Protein AF-A0A935VVK9-F1 (afdb_monomer_lite)

Sequence (276 aa):
MQTNVSTIRALKEEDVFFGEIPLMTDNGTFVINGTERVIVSQLHRSPGVFFKGDRDDYLAKIIPYRGSWVEFEYDQKGILHARLGKRKIIATIFLRALGLWVNPQIDMKTVSDQILEEVVKNAEYPDSSILELFYVTDEAVVEKGKLFVKVPEKGETHLVGMRAEEDIKNKKEEVTRVGKKITKSALSELRSMGTAKVAVATADFETAYALEDVINTETGEVIIESNTEIAAAKCGRSSKKVSRASKCFPETRRYRRCYRRDTSQGRDLKTGRCIA

Secondary structure (DSSP, 8-state):
-------------------PPPPPPTTS-EEETTEEE-PPPP--PPSEEEEEE-SS-EEEEEE-SSS--EEEEE-TTS-EEEEETTEEEEHHHHHHHHTTTS-TT--TTT--HHHHHHHHHH----HHHHHHHHS-EEEEEEETTEEEEE--SSS--TTTTPBBSS-EE-SSSEEE-TTPBPPHHHHHHHHHTT--EEEB-GGGGTT-EESS-EE-TTT--EEE-TT-B--HHHHHH--SS---EEEE--SSS----------S------------

Radius of gyration: 29.64 Å; chains: 1; bounding box: 68×77×86 Å

Structure (mmCIF, N/CA/C/O backbone):
data_AF-A0A935VVK9-F1
#
_entry.id   AF-A0A935VVK9-F1
#
loop_
_atom_site.group_PDB
_atom_site.id
_atom_site.type_symbol
_atom_site.label_atom_id
_atom_site.label_alt_id
_atom_site.label_comp_id
_atom_site.label_asym_id
_atom_site.label_entity_id
_atom_site.label_seq_id
_atom_site.pdbx_PDB_ins_code
_atom_site.Cartn_x
_atom_site.Cartn_y
_atom_site.Cartn_z
_atom_site.occupancy
_atom_site.B_iso_or_equiv
_atom_site.auth_seq_id
_atom_site.auth_comp_id
_atom_site.auth_asym_id
_atom_site.auth_atom_id
_atom_site.pdbx_PDB_model_num
ATOM 1 N N . MET A 1 1 ? 0.877 55.840 -17.667 1.00 39.84 1 MET A N 1
ATOM 2 C CA . MET A 1 1 ? 1.456 54.511 -17.377 1.00 39.84 1 MET A CA 1
ATOM 3 C C . MET A 1 1 ? 1.302 53.658 -18.627 1.00 39.84 1 MET A C 1
ATOM 5 O O . MET A 1 1 ? 0.220 53.144 -18.861 1.00 39.84 1 MET A O 1
ATOM 9 N N . GLN A 1 2 ? 2.319 53.620 -19.490 1.00 34.25 2 GLN A N 1
ATOM 10 C CA . GLN A 1 2 ? 2.315 52.770 -20.685 1.00 34.25 2 GLN A CA 1
ATOM 11 C C . GLN A 1 2 ? 3.069 51.482 -20.361 1.00 34.25 2 GLN A C 1
ATOM 13 O O . GLN A 1 2 ? 4.214 51.512 -19.915 1.00 34.25 2 GLN A O 1
ATOM 18 N N . THR A 1 3 ? 2.384 50.359 -20.532 1.00 41.00 3 THR A N 1
ATOM 19 C CA . THR A 1 3 ? 2.922 49.009 -20.427 1.00 41.00 3 THR A CA 1
ATOM 20 C C . THR A 1 3 ? 3.910 48.780 -21.571 1.00 41.00 3 THR A C 1
ATOM 22 O O . THR A 1 3 ? 3.520 48.679 -22.731 1.00 41.00 3 THR A O 1
ATOM 25 N N . ASN A 1 4 ? 5.205 48.700 -21.253 1.00 41.72 4 ASN A N 1
ATOM 26 C CA . ASN A 1 4 ? 6.225 48.221 -22.187 1.00 41.72 4 ASN A CA 1
ATOM 27 C C . ASN A 1 4 ? 6.056 46.707 -22.366 1.00 41.72 4 ASN A C 1
ATOM 29 O O . ASN A 1 4 ? 6.740 45.905 -21.736 1.00 41.72 4 ASN A O 1
ATOM 33 N N . VAL A 1 5 ? 5.100 46.318 -23.208 1.00 56.50 5 VAL A N 1
ATOM 34 C CA . VAL A 1 5 ? 5.022 44.964 -23.752 1.00 56.50 5 VAL A CA 1
ATOM 35 C C . VAL A 1 5 ? 6.059 44.901 -24.865 1.00 56.50 5 VAL A C 1
ATOM 37 O O . VAL A 1 5 ? 5.880 45.508 -25.921 1.00 56.50 5 VAL A O 1
ATOM 40 N N . SER A 1 6 ? 7.173 44.215 -24.622 1.00 58.31 6 SER A N 1
ATOM 41 C CA . SER A 1 6 ? 8.181 43.939 -25.642 1.00 58.31 6 SER A CA 1
ATOM 42 C C . SER A 1 6 ? 7.560 43.072 -26.738 1.00 58.31 6 SER A C 1
ATOM 44 O O . SER A 1 6 ? 7.479 41.852 -26.633 1.00 58.31 6 SER A O 1
ATOM 46 N N . THR A 1 7 ? 7.086 43.718 -27.802 1.00 58.56 7 THR A N 1
ATOM 47 C CA . THR A 1 7 ? 6.655 43.058 -29.033 1.00 58.56 7 THR A CA 1
ATOM 48 C C . THR A 1 7 ? 7.847 42.266 -29.573 1.00 58.56 7 THR A C 1
ATOM 50 O O . THR A 1 7 ? 8.871 42.856 -29.915 1.00 58.56 7 THR A O 1
ATOM 53 N N . ILE A 1 8 ? 7.758 40.936 -29.602 1.00 64.06 8 ILE A N 1
ATOM 54 C CA . ILE A 1 8 ? 8.783 40.070 -30.202 1.00 64.06 8 ILE A CA 1
ATOM 55 C C . ILE A 1 8 ? 8.885 40.459 -31.685 1.00 64.06 8 ILE A C 1
ATOM 57 O O . ILE A 1 8 ? 7.910 40.338 -32.421 1.00 64.06 8 ILE A O 1
ATOM 61 N N . ARG A 1 9 ? 10.030 41.014 -32.108 1.00 64.69 9 ARG A N 1
ATOM 62 C CA . ARG A 1 9 ? 10.147 41.735 -33.392 1.00 64.69 9 ARG A CA 1
ATOM 63 C C . ARG A 1 9 ? 10.446 40.879 -34.626 1.00 64.69 9 ARG A C 1
ATOM 65 O O . ARG A 1 9 ? 10.326 41.417 -35.717 1.00 64.69 9 ARG A O 1
ATOM 72 N N . ALA A 1 10 ? 10.782 39.597 -34.499 1.00 66.62 10 ALA A N 1
ATOM 73 C CA . ALA A 1 10 ? 10.779 38.636 -35.610 1.00 66.62 10 ALA A CA 1
ATOM 74 C C . ALA A 1 10 ? 11.107 37.229 -35.089 1.00 66.62 10 ALA A C 1
ATOM 76 O O . ALA A 1 10 ? 12.128 37.052 -34.426 1.00 66.62 10 ALA A O 1
ATOM 77 N N . LEU A 1 11 ? 10.276 36.237 -35.419 1.00 72.38 11 LEU A N 1
ATOM 78 C CA . LEU A 1 11 ? 10.685 34.832 -35.416 1.00 72.38 11 LEU A CA 1
ATOM 79 C C . LEU A 1 11 ? 11.336 34.548 -36.773 1.00 72.38 11 LEU A C 1
ATOM 81 O O . LEU A 1 11 ? 10.730 34.822 -37.808 1.00 72.38 11 LEU A O 1
ATOM 85 N N . LYS A 1 12 ? 12.563 34.028 -36.770 1.00 77.06 12 LYS A N 1
ATOM 86 C CA . LYS A 1 12 ? 13.239 33.553 -37.978 1.00 77.06 12 LYS A CA 1
ATOM 87 C C . LYS A 1 12 ? 13.379 32.041 -37.858 1.00 77.06 12 LYS A C 1
ATOM 89 O O . LYS A 1 12 ? 14.113 31.567 -36.997 1.00 77.06 12 LYS A O 1
ATOM 94 N N . GLU A 1 13 ? 12.624 31.320 -38.673 1.00 82.88 13 GLU A N 1
ATOM 95 C CA . GLU A 1 13 ? 12.729 29.870 -38.815 1.00 82.88 13 GLU A CA 1
ATOM 96 C C . GLU A 1 13 ? 13.768 29.566 -39.899 1.00 82.88 13 GLU A C 1
ATOM 98 O O . GLU A 1 13 ? 13.825 30.248 -40.924 1.00 82.88 13 GLU A O 1
ATOM 103 N N . GLU A 1 14 ? 14.626 28.585 -39.644 1.00 88.25 14 GLU A N 1
ATOM 104 C CA . GLU A 1 14 ? 15.646 28.121 -40.579 1.00 88.25 14 GLU A CA 1
ATOM 105 C C . GLU A 1 14 ? 15.698 26.596 -40.519 1.00 88.25 14 GLU A C 1
ATOM 107 O O . GLU A 1 14 ? 15.585 26.008 -39.438 1.00 88.25 14 GLU A O 1
ATOM 112 N N . ASP A 1 15 ? 15.855 25.963 -41.679 1.00 87.94 15 ASP A N 1
ATOM 113 C CA . ASP A 1 15 ? 15.966 24.514 -41.770 1.00 87.94 15 ASP A CA 1
ATOM 114 C C . ASP A 1 15 ? 17.327 24.069 -41.231 1.00 87.94 15 ASP A C 1
ATOM 116 O O . ASP A 1 15 ? 18.381 24.347 -41.804 1.00 87.94 15 ASP A O 1
ATOM 120 N N . VAL A 1 16 ? 17.301 23.356 -40.106 1.00 91.81 16 VAL A N 1
ATOM 121 C CA . VAL A 1 16 ? 18.499 22.782 -39.490 1.00 91.81 16 VAL A CA 1
ATOM 122 C C . VAL A 1 16 ? 18.652 21.334 -39.939 1.00 91.81 16 VAL A C 1
ATOM 124 O O . VAL A 1 16 ? 17.738 20.520 -39.805 1.00 91.81 16 VAL A O 1
ATOM 127 N N . PHE A 1 17 ? 19.837 20.990 -40.439 1.00 92.81 17 PHE A N 1
ATOM 128 C CA . PHE A 1 17 ? 20.171 19.619 -40.808 1.00 92.81 17 PHE A CA 1
ATOM 129 C C . PHE A 1 17 ? 20.539 18.780 -39.571 1.00 92.81 17 PHE A C 1
ATOM 131 O O . PHE A 1 17 ? 21.472 19.116 -38.843 1.00 92.81 17 PHE A O 1
ATOM 138 N N . PHE A 1 18 ? 19.837 17.661 -39.358 1.00 92.50 18 PHE A N 1
ATOM 139 C CA . PHE A 1 18 ? 20.045 16.740 -38.224 1.00 92.50 18 PHE A CA 1
ATOM 140 C C . PHE A 1 18 ? 20.782 15.438 -38.597 1.00 92.50 18 PHE A C 1
ATOM 142 O O . PHE A 1 18 ? 20.961 14.572 -37.739 1.00 92.50 18 PHE A O 1
ATOM 149 N N . GLY A 1 19 ? 21.224 15.293 -39.851 1.00 92.25 19 GLY A N 1
ATOM 150 C CA . GLY A 1 19 ? 21.839 14.068 -40.374 1.00 92.25 19 GLY A CA 1
ATOM 151 C C . GLY A 1 19 ? 20.937 13.289 -41.335 1.00 92.25 19 GLY A C 1
ATOM 152 O O . GLY A 1 19 ? 19.784 13.650 -41.569 1.00 92.25 19 GLY A O 1
ATOM 153 N N . GLU A 1 20 ? 21.478 12.207 -41.897 1.00 90.38 20 GLU A N 1
ATOM 154 C CA . GLU A 1 20 ? 20.765 11.310 -42.813 1.00 90.38 20 GLU A CA 1
ATOM 155 C C . GLU A 1 20 ? 20.181 10.106 -42.060 1.00 90.38 20 GLU A C 1
ATOM 157 O O . GLU A 1 20 ? 20.854 9.483 -41.236 1.00 90.38 20 GLU A O 1
ATOM 162 N N . ILE A 1 21 ? 18.926 9.754 -42.355 1.00 93.81 21 ILE A N 1
ATOM 163 C CA . ILE A 1 21 ? 18.257 8.569 -41.802 1.00 93.81 21 ILE A CA 1
ATOM 164 C C . ILE A 1 21 ? 18.276 7.469 -42.874 1.00 93.81 21 ILE A C 1
ATOM 166 O O . ILE A 1 21 ? 17.723 7.688 -43.954 1.00 93.81 21 ILE A O 1
ATOM 170 N N . PRO A 1 22 ? 18.868 6.286 -42.610 1.00 92.50 22 PRO A N 1
ATOM 171 C CA . PRO A 1 22 ? 18.860 5.178 -43.560 1.00 92.50 22 PRO A CA 1
ATOM 172 C C . PRO A 1 22 ? 17.434 4.754 -43.922 1.00 92.50 22 PRO A C 1
ATOM 174 O O . PRO A 1 22 ? 16.607 4.511 -43.040 1.00 92.50 22 PRO A O 1
ATOM 177 N N . LEU A 1 23 ? 17.160 4.632 -45.219 1.00 93.00 23 LEU A N 1
ATOM 178 C CA . LEU A 1 23 ? 15.863 4.195 -45.728 1.00 93.00 23 LEU A CA 1
ATOM 179 C C . LEU A 1 23 ? 15.820 2.673 -45.891 1.00 93.00 23 LEU A C 1
ATOM 181 O O . LEU A 1 23 ? 16.832 2.027 -46.172 1.00 93.00 23 LEU A O 1
ATOM 185 N N . MET A 1 24 ? 14.630 2.110 -45.696 1.00 96.75 24 MET A N 1
ATOM 186 C CA . MET A 1 24 ? 14.370 0.685 -45.876 1.00 96.75 24 MET A CA 1
ATOM 187 C C . MET A 1 24 ? 14.225 0.370 -47.368 1.00 96.75 24 MET A C 1
ATOM 189 O O . MET A 1 24 ? 13.566 1.113 -48.093 1.00 96.75 24 MET A O 1
ATOM 193 N N . THR A 1 25 ? 14.827 -0.728 -47.819 1.00 95.62 25 THR A N 1
ATOM 194 C CA . THR A 1 25 ? 14.630 -1.263 -49.174 1.00 95.62 25 THR A CA 1
ATOM 195 C C . THR A 1 25 ? 13.285 -1.989 -49.288 1.00 95.62 25 THR A C 1
ATOM 197 O O . THR A 1 25 ? 12.694 -2.375 -48.278 1.00 95.62 25 THR A O 1
ATOM 200 N N . ASP A 1 26 ? 12.831 -2.272 -50.511 1.00 95.56 26 ASP A N 1
ATOM 201 C CA . ASP A 1 26 ? 11.598 -3.045 -50.759 1.00 95.56 26 ASP A CA 1
ATOM 202 C C . ASP A 1 26 ? 11.626 -4.457 -50.138 1.00 95.56 26 ASP A C 1
ATOM 204 O O . ASP A 1 26 ? 10.585 -5.050 -49.862 1.00 95.56 26 ASP A O 1
ATOM 208 N N . ASN A 1 27 ? 12.827 -4.981 -49.868 1.00 93.06 27 ASN A N 1
ATOM 209 C CA . ASN A 1 27 ? 13.048 -6.286 -49.242 1.00 93.06 27 ASN A CA 1
ATOM 210 C C . ASN A 1 27 ? 13.083 -6.228 -47.701 1.00 93.06 27 ASN A C 1
ATOM 212 O O . ASN A 1 27 ? 13.325 -7.250 -47.057 1.00 93.06 27 ASN A O 1
ATOM 216 N N . GLY A 1 28 ? 12.887 -5.055 -47.089 1.00 93.44 28 GLY A N 1
ATOM 217 C CA . GLY A 1 28 ? 12.935 -4.885 -45.633 1.00 93.44 28 GLY A CA 1
ATOM 218 C C . GLY A 1 28 ? 14.351 -4.866 -45.039 1.00 93.44 28 GLY A C 1
ATOM 219 O O . GLY A 1 28 ? 14.518 -5.093 -43.839 1.00 93.44 28 GLY A O 1
ATOM 220 N N . THR A 1 29 ? 15.376 -4.615 -45.860 1.00 95.56 29 THR A N 1
ATOM 221 C CA . THR A 1 29 ? 16.781 -4.492 -45.435 1.00 95.56 29 THR A CA 1
ATOM 222 C C . THR A 1 29 ? 17.225 -3.026 -45.409 1.00 95.56 29 THR A C 1
ATOM 224 O O . THR A 1 29 ? 16.579 -2.148 -45.978 1.00 95.56 29 THR A O 1
ATOM 227 N N . PHE A 1 30 ? 18.339 -2.748 -44.733 1.00 96.44 30 PHE A N 1
ATOM 228 C CA . PHE A 1 30 ? 18.989 -1.437 -44.689 1.00 96.44 30 PHE A CA 1
ATOM 229 C C . PHE A 1 30 ? 20.441 -1.565 -45.147 1.00 96.44 30 PHE A C 1
ATOM 231 O O . PHE A 1 30 ? 21.144 -2.476 -44.709 1.00 96.44 30 PHE A O 1
ATOM 238 N N . VAL A 1 31 ? 20.925 -0.636 -45.973 1.00 94.75 31 VAL A N 1
ATOM 239 C CA . VAL A 1 31 ? 22.339 -0.588 -46.377 1.00 94.75 31 VAL A CA 1
ATOM 240 C C . VAL A 1 31 ? 23.109 0.281 -45.385 1.00 94.75 31 VAL A C 1
ATOM 242 O O . VAL A 1 31 ? 22.955 1.498 -45.366 1.00 94.75 31 VAL A O 1
ATOM 245 N N . ILE A 1 32 ? 23.950 -0.339 -44.555 1.00 95.12 32 ILE A N 1
ATOM 246 C CA . ILE A 1 32 ? 24.777 0.353 -43.557 1.00 95.12 32 ILE A CA 1
ATOM 247 C C . ILE A 1 32 ? 26.245 0.103 -43.898 1.00 95.12 32 ILE A C 1
ATOM 249 O O . ILE A 1 32 ? 26.713 -1.035 -43.829 1.00 95.12 32 ILE A O 1
ATOM 253 N N . ASN A 1 33 ? 26.973 1.162 -44.263 1.00 93.12 33 ASN A N 1
ATOM 254 C CA . ASN A 1 33 ? 28.380 1.100 -44.685 1.00 93.12 33 ASN A CA 1
ATOM 255 C C . ASN A 1 33 ? 28.629 0.085 -45.822 1.00 93.12 33 ASN A C 1
ATOM 257 O O . ASN A 1 33 ? 29.580 -0.691 -45.776 1.00 93.12 33 ASN A O 1
ATOM 261 N N . GLY A 1 34 ? 27.741 0.049 -46.821 1.00 91.88 34 GLY A N 1
ATOM 262 C CA . GLY A 1 34 ? 27.871 -0.824 -47.995 1.00 91.88 34 GLY A CA 1
ATOM 263 C C . GLY A 1 34 ? 27.501 -2.295 -47.768 1.00 91.88 34 GLY A C 1
ATOM 264 O O . GLY A 1 34 ? 27.661 -3.100 -48.677 1.00 91.88 34 GLY A O 1
ATOM 265 N N . THR A 1 35 ? 27.005 -2.663 -46.583 1.00 93.88 35 THR A N 1
ATOM 266 C CA . THR A 1 35 ? 26.525 -4.022 -46.279 1.00 93.88 35 THR A CA 1
ATOM 267 C C . THR A 1 35 ? 25.039 -3.998 -45.932 1.00 93.88 35 THR A C 1
ATOM 269 O O . THR A 1 35 ? 24.595 -3.134 -45.172 1.00 93.88 35 THR A O 1
ATOM 272 N N . GLU A 1 36 ? 24.275 -4.963 -46.442 1.00 96.19 36 GLU A N 1
ATOM 273 C CA . GLU A 1 36 ? 22.866 -5.130 -46.081 1.00 96.19 36 GLU A CA 1
ATOM 274 C C . GLU A 1 36 ? 22.708 -5.671 -44.658 1.00 96.19 36 GLU A C 1
ATOM 276 O O . GLU A 1 36 ? 23.365 -6.627 -44.240 1.00 96.19 36 GLU A O 1
ATOM 281 N N . ARG A 1 37 ? 21.811 -5.049 -43.896 1.00 95.56 37 ARG A N 1
ATOM 282 C CA . ARG A 1 37 ? 21.474 -5.421 -42.525 1.00 95.56 37 ARG A CA 1
ATOM 283 C C . ARG A 1 37 ? 19.967 -5.506 -42.356 1.00 95.56 37 ARG A C 1
ATOM 285 O O . ARG A 1 37 ? 19.215 -4.760 -42.975 1.00 95.56 37 ARG A O 1
ATOM 292 N N . VAL A 1 38 ? 19.540 -6.387 -41.460 1.00 95.50 38 VAL A N 1
ATOM 293 C CA . VAL A 1 38 ? 18.137 -6.536 -41.061 1.00 95.50 38 VAL A CA 1
ATOM 294 C C . VAL A 1 38 ? 17.995 -6.098 -39.612 1.00 95.50 38 VAL A C 1
ATOM 296 O O . VAL A 1 38 ? 18.831 -6.431 -38.769 1.00 95.50 38 VAL A O 1
ATOM 299 N N . ILE A 1 39 ? 16.932 -5.353 -39.316 1.00 94.38 39 ILE A N 1
ATOM 300 C CA . ILE A 1 39 ? 16.566 -4.996 -37.946 1.00 94.38 39 ILE A CA 1
ATOM 301 C C . ILE A 1 39 ? 15.615 -6.067 -37.416 1.00 94.38 39 ILE A C 1
ATOM 303 O O . ILE A 1 39 ? 14.550 -6.298 -37.981 1.00 94.38 39 ILE A O 1
ATOM 307 N N . VAL A 1 40 ? 15.993 -6.716 -36.315 1.00 95.31 40 VAL A N 1
ATOM 308 C CA . VAL A 1 40 ? 15.146 -7.711 -35.646 1.00 95.31 40 VAL A CA 1
ATOM 309 C C . VAL A 1 40 ? 14.242 -7.014 -34.636 1.00 95.31 40 VAL A C 1
ATOM 311 O O . VAL A 1 40 ? 14.711 -6.225 -33.811 1.00 95.31 40 VAL A O 1
ATOM 314 N N . SER A 1 41 ? 12.947 -7.327 -34.670 1.00 93.62 41 SER A N 1
ATOM 315 C CA . SER A 1 41 ? 11.995 -6.840 -33.672 1.00 93.62 41 SER A CA 1
ATOM 316 C C . SER A 1 41 ? 12.346 -7.383 -32.287 1.00 93.62 41 SER A C 1
ATOM 318 O O . SER A 1 41 ? 12.423 -8.593 -32.077 1.00 93.62 41 SER A O 1
ATOM 320 N N . GLN A 1 42 ? 12.539 -6.483 -31.325 1.00 92.25 42 GLN A N 1
ATOM 321 C CA . GLN A 1 42 ? 12.775 -6.867 -29.938 1.00 92.25 42 GLN A CA 1
ATOM 322 C C . GLN A 1 42 ? 11.453 -7.157 -29.229 1.00 92.25 42 GLN A C 1
ATOM 324 O O . GLN A 1 42 ? 10.512 -6.367 -29.301 1.00 92.25 42 GLN A O 1
ATOM 329 N N . LEU A 1 43 ? 11.404 -8.264 -28.487 1.00 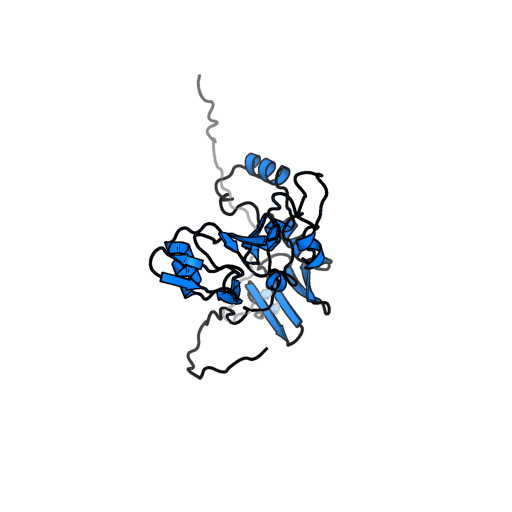92.81 43 LEU A N 1
ATOM 330 C CA . LEU A 1 43 ? 10.306 -8.545 -27.570 1.00 92.81 43 LEU A CA 1
ATOM 331 C C . LEU A 1 43 ? 10.652 -7.998 -26.181 1.00 92.81 43 LEU A C 1
ATOM 333 O O . LEU A 1 43 ? 11.455 -8.582 -25.456 1.00 92.81 43 LEU A O 1
ATOM 337 N N . HIS A 1 44 ? 10.030 -6.884 -25.803 1.00 88.44 44 HIS A N 1
ATOM 338 C CA . HIS A 1 44 ? 10.158 -6.299 -24.468 1.00 88.44 44 HIS A CA 1
ATOM 339 C C . HIS A 1 44 ? 8.866 -6.455 -23.656 1.00 88.44 44 HIS A C 1
ATOM 341 O O . HIS A 1 44 ? 7.771 -6.584 -24.211 1.00 88.44 44 HIS A O 1
ATOM 347 N N . ARG A 1 45 ? 8.971 -6.378 -22.325 1.00 84.88 45 ARG A N 1
ATOM 348 C CA . ARG A 1 45 ? 7.783 -6.269 -21.466 1.00 84.88 45 ARG A CA 1
ATOM 349 C C . ARG A 1 45 ? 7.134 -4.905 -21.666 1.00 84.88 45 ARG A C 1
ATOM 351 O O . ARG A 1 45 ? 7.834 -3.897 -21.714 1.00 84.88 45 ARG A O 1
ATOM 358 N N . SER A 1 46 ? 5.808 -4.878 -21.759 1.00 91.12 46 SER A N 1
ATOM 359 C CA . SER A 1 46 ? 5.071 -3.619 -21.825 1.00 91.12 46 SER A CA 1
ATOM 360 C C . SER A 1 46 ? 5.255 -2.825 -20.525 1.00 91.12 46 SER A C 1
ATOM 362 O O . SER A 1 46 ? 5.294 -3.427 -19.448 1.00 91.12 46 SER A O 1
ATOM 364 N N . PRO A 1 47 ? 5.325 -1.488 -20.590 1.00 94.75 47 PRO A N 1
ATOM 365 C CA . PRO A 1 47 ? 5.234 -0.654 -19.401 1.00 94.75 47 PRO A CA 1
ATOM 366 C C . PRO A 1 47 ? 3.936 -0.938 -18.640 1.00 94.75 47 PRO A C 1
ATOM 368 O O . PRO A 1 47 ? 2.888 -1.153 -19.252 1.00 94.75 47 PRO A O 1
ATOM 371 N N . GLY A 1 48 ? 3.995 -0.949 -17.312 1.00 92.62 48 GLY A N 1
ATOM 372 C CA . GLY A 1 48 ? 2.831 -1.234 -16.481 1.00 92.62 48 GLY A CA 1
ATOM 373 C C . GLY A 1 48 ? 3.174 -1.763 -15.096 1.00 92.62 48 GLY A C 1
ATOM 374 O O . GLY A 1 48 ? 4.332 -1.761 -14.670 1.00 92.62 48 GLY A O 1
ATOM 375 N N . VAL A 1 49 ? 2.132 -2.212 -14.397 1.00 93.44 49 VAL A N 1
ATOM 376 C CA . VAL A 1 49 ? 2.235 -2.803 -13.062 1.00 93.44 49 VAL A CA 1
ATOM 377 C C . VAL A 1 49 ? 2.017 -4.306 -13.159 1.00 93.44 49 VAL A C 1
ATOM 379 O O . VAL A 1 49 ? 1.014 -4.765 -13.703 1.00 93.44 49 VAL A O 1
ATOM 382 N N . PHE A 1 50 ? 2.957 -5.070 -12.618 1.00 92.94 50 PHE A N 1
ATOM 383 C CA . PHE A 1 50 ? 2.951 -6.524 -12.635 1.00 92.94 50 PHE A CA 1
ATOM 384 C C . PHE A 1 50 ? 2.913 -7.051 -11.213 1.00 92.94 50 PHE A C 1
ATOM 386 O O . PHE A 1 50 ? 3.747 -6.670 -10.397 1.00 92.94 50 PHE A O 1
ATOM 393 N N . PHE A 1 51 ? 1.996 -7.970 -10.942 1.00 92.62 51 PHE A N 1
ATOM 394 C CA . PHE A 1 51 ? 1.909 -8.661 -9.663 1.00 92.62 51 PHE A CA 1
ATOM 395 C C . PHE A 1 51 ? 2.266 -10.129 -9.868 1.00 92.62 51 PHE A C 1
ATOM 397 O O . PHE A 1 51 ? 1.752 -10.782 -10.778 1.00 92.62 51 PHE A O 1
ATOM 404 N N . LYS A 1 52 ? 3.154 -10.646 -9.027 1.00 88.50 52 LYS A N 1
ATOM 405 C CA . LYS A 1 52 ? 3.484 -12.064 -8.923 1.00 88.50 52 LYS A CA 1
ATOM 406 C C . LYS A 1 52 ? 3.259 -12.468 -7.471 1.00 88.50 52 LYS A C 1
ATOM 408 O O . LYS A 1 52 ? 3.809 -11.831 -6.584 1.00 88.50 52 LYS A O 1
ATOM 413 N N . GLY A 1 53 ? 2.448 -13.491 -7.246 1.00 86.06 53 GLY A N 1
ATOM 414 C CA . GLY A 1 53 ? 2.258 -14.092 -5.930 1.00 86.06 53 GLY A CA 1
ATOM 415 C C . GLY A 1 53 ? 2.538 -15.582 -6.023 1.00 86.06 53 GLY A C 1
ATOM 416 O O . GLY A 1 53 ? 1.924 -16.260 -6.846 1.00 86.06 53 GLY A O 1
ATOM 417 N N . ASP A 1 54 ? 3.482 -16.059 -5.224 1.00 79.38 54 ASP A N 1
ATOM 418 C CA . ASP A 1 54 ? 3.587 -17.461 -4.823 1.00 79.38 54 ASP A CA 1
ATOM 419 C C . ASP A 1 54 ? 3.153 -17.583 -3.352 1.00 79.38 54 ASP A C 1
ATOM 421 O O . ASP A 1 54 ? 2.893 -16.562 -2.715 1.00 79.38 54 ASP A O 1
ATOM 425 N N . ARG A 1 55 ? 3.041 -18.803 -2.810 1.00 71.88 55 ARG A N 1
ATOM 426 C CA . ARG A 1 55 ? 2.473 -19.054 -1.466 1.00 71.88 55 ARG A CA 1
ATOM 427 C C . ARG A 1 55 ? 3.031 -18.133 -0.375 1.00 71.88 55 ARG A C 1
ATOM 429 O O . ARG A 1 55 ? 2.238 -17.647 0.425 1.00 71.88 55 ARG A O 1
ATOM 436 N N . ASP A 1 56 ? 4.332 -17.850 -0.420 1.00 69.50 56 ASP A N 1
ATOM 437 C CA . ASP A 1 56 ? 5.030 -17.037 0.584 1.00 69.50 56 ASP A CA 1
ATOM 438 C C . ASP A 1 56 ? 5.743 -15.800 -0.004 1.00 69.50 56 ASP A C 1
ATOM 440 O O . ASP A 1 56 ? 6.285 -14.992 0.744 1.00 69.50 56 ASP A O 1
ATOM 444 N N . ASP A 1 57 ? 5.703 -15.609 -1.331 1.00 79.44 57 ASP A N 1
ATOM 445 C CA . ASP A 1 57 ? 6.434 -14.544 -2.032 1.00 79.44 57 ASP A CA 1
ATOM 446 C C . ASP A 1 57 ? 5.491 -13.698 -2.893 1.00 79.44 57 ASP A C 1
ATOM 448 O O . ASP A 1 57 ? 5.117 -14.070 -4.012 1.00 79.44 57 ASP A O 1
ATOM 452 N N . TYR A 1 58 ? 5.151 -12.508 -2.397 1.00 87.25 58 TYR A N 1
ATOM 453 C CA . TYR A 1 58 ? 4.385 -11.512 -3.143 1.00 87.25 58 TYR A CA 1
ATOM 454 C C . TYR A 1 58 ? 5.291 -10.376 -3.618 1.00 87.25 58 TYR A C 1
ATOM 456 O O . TYR A 1 58 ? 6.027 -9.762 -2.843 1.00 87.25 58 TYR A O 1
ATOM 464 N N . LEU A 1 59 ? 5.211 -10.087 -4.915 1.00 90.12 59 LEU A N 1
ATOM 465 C CA . LEU A 1 59 ? 6.037 -9.116 -5.616 1.00 90.12 59 LEU A CA 1
ATOM 466 C C . LEU A 1 59 ? 5.167 -8.252 -6.528 1.00 90.12 59 LEU A C 1
ATOM 468 O O . LEU A 1 59 ? 4.491 -8.763 -7.423 1.00 90.12 59 LEU A O 1
ATOM 472 N N . ALA A 1 60 ? 5.239 -6.937 -6.358 1.00 93.12 60 ALA A N 1
ATOM 473 C CA . ALA A 1 60 ? 4.689 -5.971 -7.300 1.00 93.12 60 ALA A CA 1
ATOM 474 C C . ALA A 1 60 ? 5.832 -5.236 -8.006 1.00 93.12 60 ALA A C 1
ATOM 476 O O . ALA A 1 60 ? 6.778 -4.792 -7.365 1.00 93.12 60 ALA A O 1
ATOM 477 N N . LYS A 1 61 ? 5.770 -5.090 -9.328 1.00 92.44 61 LYS A N 1
ATOM 478 C CA . LYS A 1 61 ? 6.764 -4.352 -10.116 1.00 92.44 61 LYS A CA 1
ATOM 479 C C . LYS A 1 61 ? 6.092 -3.280 -10.943 1.00 92.44 61 LYS A C 1
ATOM 481 O O . LYS A 1 61 ? 5.149 -3.570 -11.671 1.00 92.44 61 LYS A O 1
ATOM 486 N N . ILE A 1 62 ? 6.629 -2.075 -10.880 1.00 92.50 62 ILE A N 1
ATOM 487 C CA . ILE A 1 62 ? 6.254 -0.949 -11.724 1.00 92.50 62 ILE A CA 1
ATOM 488 C C . ILE A 1 62 ? 7.370 -0.777 -12.752 1.00 92.50 62 ILE A C 1
ATOM 490 O O . ILE A 1 62 ? 8.496 -0.404 -12.411 1.00 92.50 62 ILE A O 1
ATOM 494 N N . ILE A 1 63 ? 7.052 -1.085 -14.009 1.00 92.06 63 ILE A N 1
ATOM 495 C CA . ILE A 1 63 ? 7.965 -0.975 -15.146 1.00 92.06 63 ILE A CA 1
ATOM 496 C C . ILE A 1 63 ? 7.569 0.273 -15.944 1.00 92.06 63 ILE A C 1
ATOM 498 O O . ILE A 1 63 ? 6.531 0.256 -16.611 1.00 92.06 63 ILE A O 1
ATOM 502 N N . PRO A 1 64 ? 8.347 1.367 -15.883 1.00 92.12 64 PRO A N 1
ATOM 503 C CA . PRO A 1 64 ? 8.084 2.549 -16.693 1.00 92.12 64 PRO A CA 1
ATOM 504 C C . PRO A 1 64 ? 8.573 2.356 -18.135 1.00 92.12 64 PRO A C 1
ATOM 506 O O . PRO A 1 64 ? 9.432 1.520 -18.411 1.00 92.12 64 PRO A O 1
ATOM 509 N N . TYR A 1 65 ? 8.071 3.180 -19.060 1.00 91.12 65 TYR A N 1
ATOM 510 C CA . TYR A 1 65 ? 8.587 3.226 -20.436 1.00 91.12 65 TYR A CA 1
ATOM 511 C C . TYR A 1 65 ? 10.023 3.772 -20.496 1.00 91.12 65 TYR A C 1
ATOM 513 O O . TYR A 1 65 ? 10.843 3.315 -21.287 1.00 91.12 65 TYR A O 1
ATOM 521 N N . ARG A 1 66 ? 10.339 4.743 -19.631 1.00 89.00 66 ARG A N 1
ATOM 522 C CA . ARG A 1 66 ? 11.685 5.290 -19.426 1.00 89.00 66 ARG A CA 1
ATOM 523 C C . ARG A 1 66 ? 11.911 5.519 -17.935 1.00 89.00 66 ARG A C 1
ATOM 525 O O . ARG A 1 66 ? 11.022 6.031 -17.263 1.00 89.00 66 ARG A O 1
ATOM 532 N N . GLY A 1 67 ? 13.097 5.176 -17.439 1.00 87.38 67 GLY A N 1
ATOM 533 C CA . GLY A 1 67 ? 13.504 5.422 -16.053 1.00 87.38 67 GLY A CA 1
ATOM 534 C C . GLY A 1 67 ? 13.663 4.161 -15.201 1.00 87.38 67 GLY A C 1
ATOM 535 O O . GLY A 1 67 ? 13.680 3.037 -15.704 1.00 87.38 67 GLY A O 1
ATOM 536 N N . SER A 1 68 ? 13.823 4.375 -13.895 1.00 87.88 68 SER A N 1
ATOM 537 C CA . SER A 1 68 ? 14.104 3.326 -12.911 1.00 87.88 68 SER A CA 1
ATOM 538 C C . SER A 1 68 ? 12.866 2.506 -12.567 1.00 87.88 68 SER A C 1
ATOM 540 O O . SER A 1 68 ? 11.773 3.042 -12.407 1.00 87.88 68 SER A O 1
ATOM 542 N N . TRP A 1 69 ? 13.055 1.200 -12.396 1.00 90.25 69 TRP A N 1
ATOM 543 C CA . TRP A 1 69 ? 11.995 0.303 -11.944 1.00 90.25 69 TRP A CA 1
ATOM 544 C C . TRP A 1 69 ? 11.780 0.455 -10.439 1.00 90.25 69 TRP A C 1
ATOM 546 O O . TRP A 1 69 ? 12.740 0.656 -9.685 1.00 90.25 69 TRP A O 1
ATOM 556 N N . VAL A 1 70 ? 10.524 0.313 -10.018 1.00 91.69 70 VAL A N 1
ATOM 557 C CA . VAL A 1 70 ? 10.140 0.243 -8.604 1.00 91.69 70 VAL A CA 1
ATOM 558 C C . VAL A 1 70 ? 9.570 -1.140 -8.343 1.00 91.69 70 VAL A C 1
ATOM 560 O O . VAL A 1 70 ? 8.652 -1.573 -9.037 1.00 91.69 70 VAL A O 1
ATOM 563 N N . GLU A 1 71 ? 10.110 -1.841 -7.356 1.00 93.12 71 GLU A N 1
ATOM 564 C CA . GLU A 1 71 ? 9.629 -3.164 -6.960 1.00 93.12 71 GLU A CA 1
ATOM 565 C C . GLU A 1 71 ? 9.188 -3.135 -5.497 1.00 93.12 71 GLU A C 1
ATOM 567 O O . GLU A 1 71 ? 9.854 -2.526 -4.669 1.00 93.12 71 GLU A O 1
ATOM 572 N N . PHE A 1 72 ? 8.087 -3.799 -5.170 1.00 93.25 72 PHE A N 1
ATOM 573 C CA . PHE A 1 72 ? 7.633 -4.029 -3.806 1.00 93.25 72 PHE A CA 1
ATOM 574 C C . PHE A 1 72 ? 7.661 -5.520 -3.530 1.00 93.25 72 PHE A C 1
ATOM 576 O O . PHE A 1 72 ? 7.051 -6.283 -4.275 1.00 93.25 72 PHE A O 1
ATOM 583 N N . GLU A 1 73 ? 8.361 -5.929 -2.482 1.00 91.44 73 GLU A N 1
ATOM 584 C CA . GLU A 1 73 ? 8.527 -7.330 -2.102 1.00 91.44 73 GLU A CA 1
ATOM 585 C C . GLU A 1 73 ? 8.277 -7.502 -0.606 1.00 91.44 73 GLU A C 1
ATOM 587 O O . GLU A 1 73 ? 8.657 -6.642 0.194 1.00 91.44 73 GLU A O 1
ATOM 592 N N . TYR A 1 74 ? 7.662 -8.618 -0.233 1.00 89.62 74 TYR A N 1
ATOM 593 C CA . TYR A 1 74 ? 7.626 -9.051 1.158 1.00 89.62 74 TYR A CA 1
ATOM 594 C C . TYR A 1 74 ? 8.902 -9.822 1.499 1.00 89.62 74 TYR A C 1
ATOM 596 O O . TYR A 1 74 ? 9.416 -10.586 0.687 1.00 89.62 74 TYR A O 1
ATOM 604 N N . ASP A 1 75 ? 9.442 -9.582 2.691 1.00 85.06 75 ASP A N 1
ATOM 605 C CA . ASP A 1 75 ? 10.490 -10.422 3.273 1.00 85.06 75 ASP A CA 1
ATOM 606 C C . ASP A 1 75 ? 9.878 -11.648 3.973 1.00 85.06 75 ASP A C 1
ATOM 608 O O . ASP A 1 75 ? 8.691 -11.654 4.294 1.00 85.06 75 ASP A O 1
ATOM 612 N N . GLN A 1 76 ? 10.697 -12.645 4.318 1.00 84.44 76 GLN A N 1
ATOM 613 C CA . GLN A 1 76 ? 10.261 -13.848 5.053 1.00 84.44 76 GLN A CA 1
ATOM 614 C C . GLN A 1 76 ? 9.612 -13.528 6.410 1.00 84.44 76 GLN A C 1
ATOM 616 O O . GLN A 1 76 ? 8.859 -14.327 6.957 1.00 84.44 76 GLN A O 1
ATOM 621 N N . LYS A 1 77 ? 9.901 -12.345 6.962 1.00 85.69 77 LYS A N 1
ATOM 622 C CA . LYS A 1 77 ? 9.303 -11.828 8.201 1.00 85.69 77 LYS A CA 1
ATOM 623 C C . LYS A 1 77 ? 7.956 -11.122 7.988 1.00 85.69 77 LYS A C 1
ATOM 625 O O . LYS A 1 77 ? 7.436 -10.540 8.932 1.00 85.69 77 LYS A O 1
ATOM 630 N N . GLY A 1 78 ? 7.430 -11.091 6.762 1.00 83.81 78 GLY A N 1
ATOM 631 C CA . GLY A 1 78 ? 6.197 -10.379 6.414 1.00 83.81 78 GLY A CA 1
ATOM 632 C C . GLY A 1 78 ? 6.348 -8.856 6.304 1.00 83.81 78 GLY A C 1
ATOM 633 O O . GLY A 1 78 ? 5.350 -8.145 6.228 1.00 83.81 78 GLY A O 1
ATOM 634 N N . ILE A 1 79 ? 7.576 -8.325 6.280 1.00 86.69 79 ILE A N 1
ATOM 635 C CA . ILE A 1 79 ? 7.822 -6.880 6.159 1.00 86.69 79 ILE A CA 1
ATOM 636 C C . ILE A 1 79 ? 7.817 -6.482 4.684 1.00 86.69 79 ILE A C 1
ATOM 638 O O . ILE A 1 79 ? 8.564 -7.044 3.882 1.00 86.69 79 ILE A O 1
ATOM 642 N N . LEU A 1 80 ? 7.010 -5.477 4.334 1.00 89.44 80 LEU A N 1
ATOM 643 C CA . LEU A 1 80 ? 6.966 -4.931 2.982 1.00 89.44 80 LEU A CA 1
ATOM 644 C C . LEU A 1 80 ? 8.135 -3.969 2.734 1.00 89.44 80 LEU A C 1
ATOM 646 O O . LEU A 1 80 ? 8.304 -2.945 3.408 1.00 89.44 80 LEU A O 1
ATOM 650 N N . HIS A 1 81 ? 8.905 -4.260 1.696 1.00 91.75 81 HIS A N 1
ATOM 651 C CA . HIS A 1 81 ? 10.012 -3.441 1.235 1.00 91.75 81 HIS A CA 1
ATOM 652 C C . HIS A 1 81 ? 9.748 -2.871 -0.150 1.00 91.75 81 HIS A C 1
ATOM 654 O O . HIS A 1 81 ? 9.146 -3.524 -0.995 1.00 91.75 81 HIS A O 1
ATOM 660 N N . ALA A 1 82 ? 10.264 -1.668 -0.390 1.00 93.06 82 ALA A N 1
ATOM 661 C CA . ALA A 1 82 ? 10.357 -1.076 -1.714 1.00 93.06 82 ALA A CA 1
ATOM 662 C C . ALA A 1 82 ? 11.817 -1.114 -2.188 1.00 93.06 82 ALA A C 1
ATOM 664 O O . ALA A 1 82 ? 12.749 -0.837 -1.428 1.00 93.06 82 ALA A O 1
ATOM 665 N N . ARG A 1 83 ? 12.035 -1.446 -3.456 1.00 91.31 83 ARG A N 1
ATOM 666 C CA . ARG A 1 83 ? 13.338 -1.462 -4.113 1.00 91.31 83 ARG A CA 1
ATOM 667 C C . ARG A 1 83 ? 13.323 -0.479 -5.272 1.00 91.31 83 ARG A C 1
ATOM 669 O O . ARG A 1 83 ? 12.532 -0.615 -6.202 1.00 91.31 83 ARG A O 1
ATOM 676 N N . LEU A 1 84 ? 14.235 0.487 -5.216 1.00 88.75 84 LEU A N 1
ATOM 677 C CA . LEU A 1 84 ? 14.477 1.452 -6.284 1.00 88.75 84 LEU A CA 1
ATOM 678 C C . LEU A 1 84 ? 15.873 1.184 -6.856 1.00 88.75 84 LEU A C 1
ATOM 680 O O . LEU A 1 84 ? 16.895 1.456 -6.216 1.00 88.75 84 LEU A O 1
ATOM 684 N N . GLY A 1 85 ? 15.927 0.576 -8.041 1.00 81.50 85 GLY A N 1
ATOM 685 C CA . GLY A 1 85 ? 17.184 0.101 -8.623 1.00 81.50 85 GLY A CA 1
ATOM 686 C C . GLY A 1 85 ? 17.882 -0.933 -7.727 1.00 81.50 85 GLY A C 1
ATOM 687 O O . GLY A 1 85 ? 17.380 -2.036 -7.541 1.00 81.50 85 GLY A O 1
ATOM 688 N N . LYS A 1 86 ? 19.054 -0.587 -7.172 1.00 78.06 86 LYS A N 1
ATOM 689 C CA . LYS A 1 86 ? 19.871 -1.498 -6.339 1.00 78.06 86 LYS A CA 1
ATOM 690 C C . LYS A 1 86 ? 19.608 -1.400 -4.831 1.00 78.06 86 LYS A C 1
ATOM 692 O O . LYS A 1 86 ? 20.119 -2.227 -4.083 1.00 78.06 86 LYS A O 1
ATOM 697 N N . ARG A 1 87 ? 18.879 -0.383 -4.359 1.00 85.31 87 ARG A N 1
ATOM 698 C CA . ARG A 1 87 ? 18.683 -0.138 -2.919 1.00 85.31 87 ARG A CA 1
ATOM 699 C C . ARG A 1 87 ? 17.332 -0.676 -2.459 1.00 85.31 87 ARG A C 1
ATOM 701 O O . ARG A 1 87 ? 16.319 -0.389 -3.093 1.00 85.31 87 ARG A O 1
ATOM 708 N N . LYS A 1 88 ? 17.332 -1.420 -1.349 1.00 90.44 88 LYS A N 1
ATOM 709 C CA . LYS A 1 88 ? 16.135 -1.900 -0.642 1.00 90.44 88 LYS A CA 1
ATOM 710 C C . LYS A 1 88 ? 15.863 -0.976 0.545 1.00 90.44 88 LYS A C 1
ATOM 712 O O . LYS A 1 88 ? 16.760 -0.728 1.344 1.00 90.44 88 LYS A O 1
ATOM 717 N N . ILE A 1 89 ? 14.644 -0.464 0.638 1.00 91.75 89 ILE A N 1
ATOM 718 C CA . ILE A 1 89 ? 14.155 0.399 1.717 1.00 91.75 89 ILE A CA 1
ATOM 719 C C . ILE A 1 89 ? 12.838 -0.161 2.256 1.00 91.75 89 ILE A C 1
ATOM 721 O O . ILE A 1 89 ? 12.188 -0.984 1.612 1.00 91.75 89 ILE A O 1
ATOM 725 N N . ILE A 1 90 ? 12.443 0.236 3.463 1.00 91.06 90 ILE A N 1
ATOM 726 C CA . ILE A 1 90 ? 11.121 -0.118 3.997 1.00 91.06 90 ILE A CA 1
ATOM 727 C C . ILE A 1 90 ? 10.064 0.617 3.165 1.00 91.06 90 ILE A C 1
ATOM 729 O O . ILE A 1 90 ? 10.243 1.792 2.834 1.00 91.06 90 ILE A O 1
ATOM 733 N N . ALA A 1 91 ? 8.970 -0.059 2.808 1.00 88.62 91 ALA A N 1
ATOM 734 C CA . ALA A 1 91 ? 7.952 0.524 1.936 1.00 88.62 91 ALA A CA 1
ATOM 735 C C . ALA A 1 91 ? 7.312 1.790 2.527 1.00 88.62 91 ALA A C 1
ATOM 737 O O . ALA A 1 91 ? 7.012 2.720 1.786 1.00 88.62 91 ALA A O 1
ATOM 738 N N . THR A 1 92 ? 7.189 1.884 3.853 1.00 82.94 92 THR A N 1
ATOM 739 C CA . THR A 1 92 ? 6.695 3.093 4.529 1.00 82.94 92 THR A CA 1
ATOM 740 C C . THR A 1 92 ? 7.590 4.310 4.292 1.00 82.94 92 THR A C 1
ATOM 742 O O . THR A 1 92 ? 7.069 5.407 4.148 1.00 82.94 92 THR A O 1
ATOM 745 N N . ILE A 1 93 ? 8.913 4.140 4.170 1.00 84.75 93 ILE A N 1
ATOM 746 C CA . ILE A 1 93 ? 9.845 5.231 3.828 1.00 84.75 93 ILE A CA 1
ATOM 747 C C . ILE A 1 93 ? 9.613 5.691 2.388 1.00 84.75 93 ILE A C 1
ATOM 749 O O . ILE A 1 93 ? 9.607 6.886 2.107 1.00 84.75 93 ILE A O 1
ATOM 753 N N . PHE A 1 94 ? 9.401 4.741 1.475 1.00 84.88 94 PHE A N 1
ATOM 754 C CA . PHE A 1 94 ? 9.082 5.061 0.087 1.00 84.88 94 PHE A CA 1
ATOM 755 C C . PHE A 1 94 ? 7.768 5.836 -0.019 1.00 84.88 94 PHE A C 1
ATOM 757 O O . PHE A 1 94 ? 7.714 6.842 -0.721 1.00 84.88 94 PHE A O 1
ATOM 764 N N . LEU A 1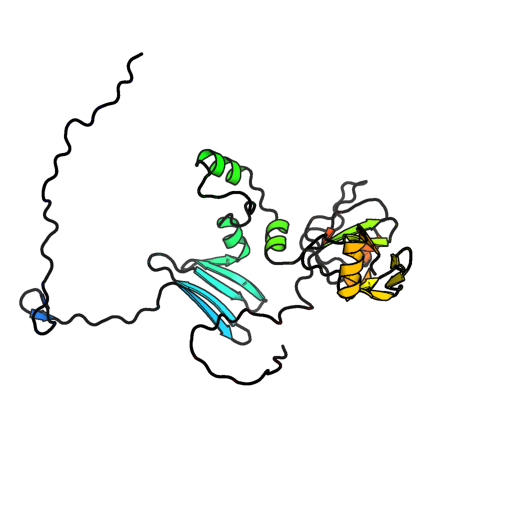 95 ? 6.739 5.412 0.722 1.00 80.19 95 LEU A N 1
ATOM 765 C CA . LEU A 1 95 ? 5.493 6.161 0.829 1.00 80.19 95 LEU A CA 1
ATOM 766 C C . LEU A 1 95 ? 5.783 7.558 1.378 1.00 80.19 95 LEU A C 1
ATOM 768 O O . LEU A 1 95 ? 5.528 8.509 0.657 1.00 80.19 95 LEU A O 1
ATOM 772 N N . ARG A 1 96 ? 6.452 7.686 2.534 1.00 77.19 96 ARG A N 1
ATOM 773 C CA . ARG A 1 96 ? 6.862 8.969 3.148 1.00 77.19 96 ARG A CA 1
ATOM 774 C C . ARG A 1 96 ? 7.564 9.947 2.195 1.00 77.19 96 ARG A C 1
ATOM 776 O O . ARG A 1 96 ? 7.423 11.155 2.345 1.00 77.19 96 ARG A O 1
ATOM 783 N N . ALA A 1 97 ? 8.291 9.448 1.202 1.00 78.75 97 ALA A N 1
ATOM 784 C CA . ALA A 1 97 ? 8.939 10.284 0.196 1.00 78.75 97 ALA A CA 1
ATOM 785 C C . ALA A 1 97 ? 7.987 10.793 -0.905 1.00 78.75 97 ALA A C 1
ATOM 787 O O . ALA A 1 97 ? 8.255 11.828 -1.505 1.00 78.75 97 ALA A O 1
ATOM 788 N N . LEU A 1 98 ? 6.892 10.082 -1.192 1.00 74.31 98 LEU A N 1
ATOM 789 C CA . LEU A 1 98 ? 5.942 10.440 -2.251 1.00 74.31 98 LEU A CA 1
ATOM 790 C C . LEU A 1 98 ? 4.912 11.501 -1.838 1.00 74.31 98 LEU A C 1
ATOM 792 O O . LEU A 1 98 ? 4.205 12.002 -2.705 1.00 74.31 98 LEU A O 1
ATOM 796 N N . GLY A 1 99 ? 4.778 11.817 -0.547 1.00 67.31 99 GLY A N 1
ATOM 797 C CA . GLY A 1 99 ? 3.809 12.812 -0.059 1.00 67.31 99 GLY A CA 1
ATOM 798 C C . GLY A 1 99 ? 2.337 12.467 -0.346 1.00 67.31 99 GLY A C 1
ATOM 799 O O . GLY A 1 99 ? 1.469 13.323 -0.242 1.00 67.31 99 GLY A O 1
ATOM 800 N N . LEU A 1 100 ? 2.023 11.222 -0.725 1.00 54.81 100 LEU A N 1
ATOM 801 C CA . LEU A 1 100 ? 0.697 10.818 -1.221 1.00 54.81 100 LEU A CA 1
ATOM 802 C C . LEU A 1 100 ? -0.424 10.767 -0.158 1.00 54.81 100 LEU A C 1
ATOM 804 O O . LEU A 1 100 ? -1.567 10.513 -0.524 1.00 54.81 100 LEU A O 1
ATOM 808 N N . TRP A 1 101 ? -0.137 10.996 1.129 1.00 56.62 101 TRP A N 1
ATOM 809 C CA . TRP A 1 101 ? -1.157 11.183 2.185 1.00 56.62 101 TRP A CA 1
ATOM 810 C C . TRP A 1 101 ? -1.376 12.659 2.536 1.00 56.62 101 TRP A C 1
ATOM 812 O O . TRP A 1 101 ? -2.113 12.960 3.472 1.00 56.62 101 TRP A O 1
ATOM 822 N N . VAL A 1 102 ? -0.780 13.592 1.782 1.00 49.16 102 VAL A N 1
ATOM 823 C CA . VAL A 1 102 ? -1.192 14.997 1.805 1.00 49.16 102 VAL A CA 1
ATOM 824 C C . VAL A 1 102 ? -2.656 15.028 1.379 1.00 49.16 102 VAL A C 1
ATOM 826 O O . VAL A 1 102 ? -2.967 14.719 0.235 1.00 49.16 102 VAL A O 1
ATOM 829 N N . ASN A 1 103 ? -3.528 15.299 2.353 1.00 52.78 103 ASN A N 1
ATOM 830 C CA . ASN A 1 103 ? -4.971 15.513 2.267 1.00 52.78 103 ASN A CA 1
ATOM 831 C C . ASN A 1 103 ? -5.603 15.281 0.877 1.00 52.78 103 ASN A C 1
ATOM 833 O O . ASN A 1 103 ? -5.330 16.064 -0.036 1.00 52.78 103 ASN A O 1
ATOM 837 N N . PRO A 1 104 ? -6.574 14.354 0.724 1.00 51.97 104 PRO A N 1
ATOM 838 C CA . PRO A 1 104 ? -7.282 14.110 -0.545 1.00 51.97 104 PRO A CA 1
ATOM 839 C C . PRO A 1 104 ? -8.072 15.320 -1.101 1.00 51.97 104 PRO A C 1
ATOM 841 O O . PRO A 1 104 ? -8.799 15.178 -2.076 1.00 51.97 104 PRO A O 1
ATOM 844 N N . GLN A 1 105 ? -7.951 16.494 -0.477 1.00 51.12 105 GLN A N 1
ATOM 845 C CA . GLN A 1 105 ? -8.593 17.759 -0.829 1.00 51.12 105 GLN A CA 1
ATOM 846 C C . GLN A 1 105 ? -7.654 18.758 -1.533 1.00 51.12 105 GLN A C 1
ATOM 848 O O . GLN A 1 105 ? -8.112 19.826 -1.931 1.00 51.12 105 GLN A O 1
ATOM 853 N N . ILE A 1 106 ? -6.355 18.462 -1.681 1.00 56.56 106 ILE A N 1
ATOM 854 C CA . ILE A 1 106 ? -5.418 19.353 -2.382 1.00 56.56 106 ILE A CA 1
ATOM 855 C C . ILE A 1 106 ? -5.187 18.821 -3.798 1.00 56.56 106 ILE A C 1
ATOM 857 O O . ILE A 1 106 ? -4.385 17.916 -4.028 1.00 56.56 106 ILE A O 1
ATOM 861 N N . ASP A 1 107 ? -5.888 19.405 -4.767 1.00 57.34 107 ASP A N 1
ATOM 862 C CA . ASP A 1 107 ? -5.638 19.163 -6.185 1.00 57.34 107 ASP A CA 1
ATOM 863 C C . ASP A 1 107 ? -4.256 19.717 -6.570 1.00 57.34 107 ASP A C 1
ATOM 865 O O . ASP A 1 107 ? -4.091 20.911 -6.823 1.00 57.34 107 ASP A O 1
ATOM 869 N N . MET A 1 108 ? -3.251 18.840 -6.679 1.00 56.38 108 MET A N 1
ATOM 870 C CA . MET A 1 108 ? -1.871 19.184 -7.079 1.00 56.38 108 MET A CA 1
ATOM 871 C C . MET A 1 108 ? -1.765 19.939 -8.420 1.00 56.38 108 MET A C 1
ATOM 873 O O . MET A 1 108 ? -0.712 20.477 -8.737 1.00 56.38 108 MET A O 1
ATOM 877 N N . LYS A 1 109 ? -2.833 19.980 -9.228 1.00 58.59 109 LYS A N 1
ATOM 878 C CA . LYS A 1 109 ? -2.862 20.656 -10.537 1.00 58.59 109 LYS A CA 1
ATOM 879 C C . LYS A 1 109 ? -3.214 22.144 -10.470 1.00 58.59 109 LYS A C 1
ATOM 881 O O . LYS A 1 109 ? -2.973 22.852 -11.441 1.00 58.59 109 LYS A O 1
ATOM 886 N N . THR A 1 110 ? -3.810 22.609 -9.375 1.00 60.47 110 THR A N 1
ATOM 887 C CA . THR A 1 110 ? -4.318 23.988 -9.227 1.00 60.47 110 THR A CA 1
ATOM 888 C C . THR A 1 110 ? -3.504 24.839 -8.258 1.00 60.47 110 THR A C 1
ATOM 890 O O . THR A 1 110 ? -3.818 26.009 -8.057 1.00 60.47 110 THR A O 1
ATOM 893 N N . VAL A 1 111 ? -2.473 24.263 -7.645 1.00 64.50 111 VAL A N 1
ATOM 894 C CA . VAL A 1 111 ? -1.718 24.890 -6.560 1.00 64.50 111 VAL A CA 1
ATOM 895 C C . VAL A 1 111 ? -0.417 25.475 -7.108 1.00 64.50 111 VAL A C 1
ATOM 897 O O . VAL A 1 111 ? 0.280 24.821 -7.879 1.00 64.50 111 VAL A O 1
ATOM 900 N N . SER A 1 112 ? -0.101 26.718 -6.734 1.00 72.69 112 SER A N 1
ATOM 901 C CA . SER A 1 112 ? 1.167 27.364 -7.087 1.00 72.69 112 SER A CA 1
ATOM 902 C C . SER A 1 112 ? 2.342 26.739 -6.326 1.00 72.69 112 SER A C 1
ATOM 904 O O . SER A 1 112 ? 2.186 26.292 -5.188 1.00 72.69 112 SER A O 1
ATOM 906 N N . ASP A 1 113 ? 3.537 26.764 -6.923 1.00 72.69 113 ASP A N 1
ATOM 907 C CA . ASP A 1 113 ? 4.757 26.162 -6.354 1.00 72.69 113 ASP A CA 1
ATOM 908 C C . ASP A 1 113 ? 5.066 26.642 -4.922 1.00 72.69 113 ASP A C 1
ATOM 910 O O . ASP A 1 113 ? 5.546 25.875 -4.091 1.00 72.69 113 ASP A O 1
ATOM 914 N N . GLN A 1 114 ? 4.716 27.889 -4.592 1.00 73.50 114 GLN A N 1
ATOM 915 C CA . GLN A 1 114 ? 4.897 28.465 -3.253 1.00 73.50 114 GLN A CA 1
ATOM 916 C C . GLN A 1 114 ? 4.029 27.780 -2.189 1.00 73.50 114 GLN A C 1
ATOM 918 O O . GLN A 1 114 ? 4.506 27.482 -1.096 1.00 73.50 114 GLN A O 1
ATOM 923 N N . ILE A 1 115 ? 2.770 27.484 -2.519 1.00 69.19 115 ILE A N 1
ATOM 924 C CA . ILE A 1 115 ? 1.850 26.798 -1.606 1.00 69.19 115 ILE A CA 1
ATOM 925 C C . ILE A 1 115 ? 2.287 25.337 -1.446 1.00 69.19 115 ILE A C 1
ATOM 927 O O . ILE A 1 115 ? 2.217 24.797 -0.347 1.00 69.19 115 ILE A O 1
ATOM 931 N N . LEU A 1 116 ? 2.792 24.702 -2.511 1.00 66.19 116 LEU A N 1
ATOM 932 C CA . LEU A 1 116 ? 3.351 23.350 -2.424 1.00 66.19 116 LEU A CA 1
ATOM 933 C C . LEU A 1 116 ? 4.561 23.299 -1.485 1.00 66.19 116 LEU A C 1
ATOM 935 O O . LEU A 1 116 ? 4.643 22.396 -0.656 1.00 66.19 116 LEU A O 1
ATOM 939 N N . GLU A 1 117 ? 5.471 24.272 -1.561 1.00 69.12 117 GLU A N 1
ATOM 940 C CA . GLU A 1 117 ? 6.609 24.340 -0.642 1.00 69.12 117 GLU A CA 1
ATOM 941 C C . GLU A 1 117 ? 6.186 24.521 0.818 1.00 69.12 117 GLU A C 1
ATOM 943 O O . GLU A 1 117 ? 6.747 23.868 1.698 1.00 69.12 117 GLU A O 1
ATOM 948 N N . GLU A 1 118 ? 5.216 25.393 1.095 1.00 68.12 118 GLU A N 1
ATOM 949 C CA . GLU A 1 118 ? 4.695 25.592 2.451 1.00 68.12 118 GLU A CA 1
ATOM 950 C C . GLU A 1 118 ? 3.977 24.345 2.974 1.00 68.12 118 GLU A C 1
ATOM 952 O O . GLU A 1 118 ? 4.188 23.952 4.121 1.00 68.12 118 GLU A O 1
ATOM 957 N N . VAL A 1 119 ? 3.178 23.682 2.132 1.00 65.38 119 VAL A N 1
ATOM 958 C CA . VAL A 1 119 ? 2.499 22.429 2.485 1.00 65.38 119 VAL A CA 1
ATOM 959 C C . VAL A 1 119 ? 3.519 21.339 2.786 1.00 65.38 119 VAL A C 1
ATOM 961 O O . VAL A 1 119 ? 3.381 20.668 3.798 1.00 65.38 119 VAL A O 1
ATOM 964 N N . VAL A 1 120 ? 4.570 21.185 1.977 1.00 66.50 120 VAL A N 1
ATOM 965 C CA . VAL A 1 120 ? 5.614 20.175 2.215 1.00 66.50 120 VAL A CA 1
ATOM 966 C C . VAL A 1 120 ? 6.432 20.486 3.471 1.00 66.50 120 VAL A C 1
ATOM 968 O O . VAL A 1 120 ? 6.764 19.565 4.212 1.00 66.50 120 VAL A O 1
ATOM 971 N N . LYS A 1 121 ? 6.747 21.761 3.742 1.00 67.56 121 LYS A N 1
ATOM 972 C CA . LYS A 1 121 ? 7.507 22.174 4.939 1.00 67.56 121 LYS A CA 1
ATOM 973 C C . LYS A 1 121 ? 6.715 21.985 6.235 1.00 67.56 121 LYS A C 1
ATOM 975 O O . LYS A 1 121 ? 7.313 21.655 7.252 1.00 67.56 121 LYS A O 1
ATOM 980 N N . ASN A 1 122 ? 5.398 22.181 6.188 1.00 66.75 122 ASN A N 1
ATOM 981 C CA . ASN A 1 122 ? 4.509 22.047 7.344 1.00 66.75 122 ASN A CA 1
ATOM 982 C C . ASN A 1 122 ? 3.828 20.672 7.431 1.00 66.75 122 ASN A C 1
ATOM 984 O O . ASN A 1 122 ? 3.080 20.422 8.375 1.00 66.75 122 ASN A O 1
ATOM 988 N N . ALA A 1 123 ? 4.037 19.791 6.449 1.00 63.22 123 ALA A N 1
ATOM 989 C CA . ALA A 1 123 ? 3.459 18.459 6.460 1.00 63.22 123 ALA A CA 1
ATOM 990 C C . ALA A 1 123 ? 4.171 17.594 7.500 1.00 63.22 123 ALA A C 1
ATOM 992 O O . ALA A 1 123 ? 5.231 17.015 7.259 1.00 63.22 123 ALA A O 1
ATOM 993 N N . GLU A 1 124 ? 3.551 17.478 8.666 1.00 66.19 124 GLU A N 1
ATOM 994 C CA . GLU A 1 124 ? 3.856 16.399 9.584 1.00 66.19 124 GLU A CA 1
ATOM 995 C C . GLU A 1 124 ? 3.275 15.105 9.021 1.00 66.19 124 GLU A C 1
ATOM 997 O O . GLU A 1 124 ? 2.136 15.037 8.554 1.00 66.19 124 GLU A O 1
ATOM 1002 N N . TYR A 1 125 ? 4.094 14.063 9.035 1.00 70.00 125 TYR A N 1
ATOM 1003 C CA . TYR A 1 125 ? 3.735 12.758 8.508 1.00 70.00 125 TYR A CA 1
ATOM 1004 C C . TYR A 1 125 ? 3.657 11.765 9.667 1.00 70.00 125 TYR A C 1
ATOM 1006 O O . TYR A 1 125 ? 4.593 10.980 9.850 1.00 70.00 125 TYR A O 1
ATOM 1014 N N . PRO A 1 126 ? 2.599 11.810 10.495 1.00 73.06 126 PRO A N 1
ATOM 1015 C CA . PRO A 1 126 ? 2.476 10.878 11.597 1.00 73.06 126 PRO A CA 1
ATOM 1016 C C . PRO A 1 126 ? 2.192 9.472 11.062 1.00 73.06 126 PRO A C 1
ATOM 1018 O O . PRO A 1 126 ? 1.604 9.279 9.994 1.00 73.06 126 PRO A O 1
ATOM 1021 N N . ASP A 1 127 ? 2.629 8.470 11.816 1.00 73.06 127 ASP A N 1
ATOM 1022 C CA . ASP A 1 127 ? 2.431 7.054 11.493 1.00 73.06 127 ASP A CA 1
ATOM 1023 C C . ASP A 1 127 ? 0.936 6.714 11.354 1.00 73.06 127 ASP A C 1
ATOM 1025 O O . ASP A 1 127 ? 0.557 5.891 10.514 1.00 73.06 127 ASP A O 1
ATOM 1029 N N . SER A 1 128 ? 0.083 7.422 12.103 1.00 73.06 128 SER A N 1
ATOM 1030 C CA . SER A 1 128 ? -1.376 7.319 12.060 1.00 73.06 128 SER A CA 1
ATOM 1031 C C . SER A 1 128 ? -1.954 7.557 10.663 1.00 73.06 128 SER A C 1
ATOM 1033 O O . SER A 1 128 ? -2.770 6.761 10.201 1.00 73.06 128 SER A O 1
ATOM 1035 N N . SER A 1 129 ? -1.480 8.573 9.935 1.00 75.25 129 SER A N 1
ATOM 1036 C CA . SER A 1 129 ? -1.997 8.904 8.599 1.00 75.25 129 SER A CA 1
ATOM 1037 C C . SER A 1 129 ? -1.762 7.792 7.577 1.00 75.25 129 SER A C 1
ATOM 1039 O O . SER A 1 129 ? -2.590 7.560 6.699 1.00 75.25 129 SER A O 1
ATOM 1041 N N . ILE A 1 130 ? -0.637 7.078 7.681 1.00 76.31 130 ILE A N 1
ATOM 1042 C CA . ILE A 1 130 ? -0.351 5.944 6.792 1.00 76.31 130 ILE A CA 1
ATOM 1043 C C . ILE A 1 130 ? -1.330 4.808 7.086 1.00 76.31 130 ILE A C 1
ATOM 1045 O O . ILE A 1 130 ? -1.862 4.190 6.167 1.00 76.31 130 ILE A O 1
ATOM 1049 N N . LEU A 1 131 ? -1.578 4.529 8.362 1.00 77.06 131 LEU A N 1
ATOM 1050 C CA . LEU A 1 131 ? -2.463 3.450 8.781 1.00 77.06 131 LEU A CA 1
ATOM 1051 C C . LEU A 1 131 ? -3.930 3.728 8.407 1.00 77.06 131 LEU A C 1
ATOM 1053 O O . LEU A 1 131 ? -4.605 2.808 7.953 1.00 77.06 131 LEU A O 1
ATOM 1057 N N . GLU A 1 132 ? -4.400 4.975 8.491 1.00 75.88 132 GLU A N 1
ATOM 1058 C CA . GLU A 1 132 ? -5.744 5.381 8.036 1.00 75.88 132 GLU A CA 1
ATOM 1059 C C . GLU A 1 132 ? -5.978 5.165 6.534 1.00 75.88 132 GLU A C 1
ATOM 1061 O O . GLU A 1 132 ? -7.110 4.943 6.105 1.00 75.88 132 GLU A O 1
ATOM 1066 N N . LEU A 1 133 ? -4.919 5.204 5.719 1.00 74.44 133 LEU A N 1
ATOM 1067 C CA . LEU A 1 133 ? -5.026 4.981 4.277 1.00 74.44 133 LEU A CA 1
ATOM 1068 C C . LEU A 1 133 ? -5.307 3.511 3.935 1.00 74.44 133 LEU A C 1
ATOM 1070 O O . LEU A 1 133 ? -6.019 3.219 2.972 1.00 74.44 133 LEU A O 1
ATOM 1074 N N . PHE A 1 134 ? -4.712 2.586 4.689 1.00 75.38 134 PHE A N 1
ATOM 1075 C CA . PHE A 1 134 ? -4.760 1.153 4.384 1.00 75.38 134 PHE A CA 1
ATOM 1076 C C . PHE A 1 134 ? -5.779 0.386 5.222 1.00 75.38 134 PHE A C 1
ATOM 1078 O O . PHE A 1 134 ? -6.263 -0.659 4.781 1.00 75.38 134 PHE A O 1
ATOM 1085 N N . TYR A 1 135 ? -6.113 0.889 6.409 1.00 78.62 135 TYR A N 1
ATOM 1086 C CA . TYR A 1 135 ? -6.970 0.202 7.359 1.00 78.62 135 TYR A CA 1
ATOM 1087 C C . TYR A 1 135 ? -8.194 1.032 7.722 1.00 78.62 135 TYR A C 1
ATOM 1089 O O . TYR A 1 135 ? -8.156 2.255 7.808 1.00 78.62 135 TYR A O 1
ATOM 1097 N N . VAL A 1 136 ? -9.296 0.332 7.982 1.00 79.06 136 VAL A N 1
ATOM 1098 C CA . VAL A 1 136 ? -10.484 0.944 8.572 1.00 79.06 136 VAL A CA 1
ATOM 1099 C C . VAL A 1 136 ? -10.173 1.242 10.035 1.00 79.06 136 VAL A C 1
ATOM 1101 O O . VAL A 1 136 ? -9.745 0.355 10.773 1.00 79.06 136 VAL A O 1
ATOM 1104 N N . THR A 1 137 ? -10.383 2.486 10.453 1.00 78.81 137 THR A N 1
ATOM 1105 C CA . THR A 1 137 ? -10.141 2.915 11.829 1.00 78.81 137 THR A CA 1
ATOM 1106 C C . THR A 1 137 ? -11.454 3.208 12.546 1.00 78.81 137 THR A C 1
ATOM 1108 O O . THR A 1 137 ? -12.391 3.757 11.969 1.00 78.81 137 THR A O 1
ATOM 1111 N N . ASP A 1 138 ? -11.531 2.826 13.821 1.00 82.31 138 ASP A N 1
ATOM 1112 C CA . ASP A 1 138 ? -12.666 3.140 14.692 1.00 82.31 138 ASP A CA 1
ATOM 1113 C C . ASP A 1 138 ? -12.199 3.949 15.900 1.00 82.31 138 ASP A C 1
ATOM 1115 O O . ASP A 1 138 ? -11.243 3.571 16.573 1.00 82.31 138 ASP A O 1
ATOM 1119 N N . GLU A 1 139 ? -12.892 5.037 16.230 1.00 80.31 139 GLU A N 1
ATOM 1120 C CA . GLU A 1 139 ? -12.578 5.812 17.431 1.00 80.31 139 GLU A CA 1
ATOM 1121 C C . GLU A 1 139 ? -13.176 5.145 18.679 1.00 80.31 139 GLU A C 1
ATOM 1123 O O . GLU A 1 139 ? -14.395 4.975 18.793 1.00 80.31 139 GLU A O 1
ATOM 1128 N N . ALA A 1 140 ? -12.328 4.821 19.654 1.00 82.38 140 ALA A N 1
ATOM 1129 C CA . ALA A 1 140 ? -12.738 4.318 20.956 1.00 82.38 140 ALA A CA 1
ATOM 1130 C C . ALA A 1 140 ? -12.413 5.299 22.087 1.00 82.38 140 ALA A C 1
ATOM 1132 O O . ALA A 1 140 ? -11.394 5.987 22.069 1.00 82.38 140 ALA A O 1
ATOM 1133 N N . VAL A 1 141 ? -13.288 5.336 23.090 1.00 80.50 141 VAL A N 1
ATOM 1134 C CA . VAL A 1 141 ? -13.214 6.217 24.257 1.00 80.50 141 VAL A CA 1
ATOM 1135 C C . VAL A 1 141 ? -13.457 5.393 25.516 1.00 80.50 141 VAL A C 1
ATOM 1137 O O . VAL A 1 141 ? -14.422 4.635 25.592 1.00 80.50 141 VAL A O 1
ATOM 1140 N N . VAL A 1 142 ? -12.604 5.559 26.524 1.00 77.38 142 VAL A N 1
ATOM 1141 C CA . VAL A 1 142 ? -12.807 4.964 27.850 1.00 77.38 142 VAL A CA 1
ATOM 1142 C C . VAL A 1 142 ? -13.464 5.995 28.767 1.00 77.38 142 VAL A C 1
ATOM 1144 O O . VAL A 1 142 ? -12.936 7.088 28.975 1.00 77.38 142 VAL A O 1
ATOM 1147 N N . GLU A 1 143 ? -14.620 5.654 29.334 1.00 75.50 143 GLU A N 1
ATOM 1148 C CA . GLU A 1 143 ? -15.332 6.482 30.309 1.00 75.50 143 GLU A CA 1
ATOM 1149 C C . GLU A 1 143 ? -15.763 5.635 31.507 1.00 75.50 143 GLU A C 1
ATOM 1151 O O . GLU A 1 143 ? -16.434 4.618 31.350 1.00 75.50 143 GLU A O 1
ATOM 1156 N N . LYS A 1 144 ? -15.420 6.074 32.728 1.00 71.00 144 LYS A N 1
ATOM 1157 C CA . LYS A 1 144 ? -15.817 5.408 33.987 1.00 71.00 144 LYS A CA 1
ATOM 1158 C C . LYS A 1 144 ? -15.496 3.898 34.011 1.00 71.00 144 LYS A C 1
ATOM 1160 O O . LYS A 1 144 ? -16.282 3.111 34.530 1.00 71.00 144 LYS A O 1
ATOM 1165 N N . GLY A 1 145 ? -14.364 3.498 33.425 1.00 71.69 145 GLY A N 1
ATOM 1166 C CA . GLY A 1 145 ? -13.934 2.095 33.344 1.00 71.69 145 GLY A CA 1
ATOM 1167 C C . GLY A 1 145 ? -14.658 1.247 32.290 1.00 71.69 145 GLY A C 1
ATOM 1168 O O . GLY A 1 145 ? -14.347 0.067 32.168 1.00 71.69 145 GLY A O 1
ATOM 1169 N N . LYS A 1 146 ? -15.583 1.830 31.518 1.00 77.94 146 LYS A N 1
ATOM 1170 C CA . LYS A 1 146 ? -16.252 1.185 30.382 1.00 77.94 146 LYS A CA 1
ATOM 1171 C C . LYS A 1 146 ? -15.677 1.683 29.068 1.00 77.94 146 LYS A C 1
ATOM 1173 O O . LYS A 1 146 ? -15.293 2.850 28.943 1.00 77.94 146 LYS A O 1
ATOM 1178 N N . LEU A 1 147 ? -15.638 0.794 28.085 1.00 81.00 147 LEU A N 1
ATOM 1179 C CA . LEU A 1 147 ? -15.091 1.083 26.773 1.00 81.00 147 LEU A CA 1
ATOM 1180 C C . LEU A 1 147 ? -16.216 1.328 25.772 1.00 81.00 147 LEU A C 1
ATOM 1182 O O . LEU A 1 147 ? -17.081 0.483 25.556 1.00 81.00 147 LEU A O 1
ATOM 1186 N N . PHE A 1 148 ? -16.173 2.489 25.136 1.00 84.25 148 PHE A N 1
ATOM 1187 C CA . PHE A 1 148 ? -17.133 2.900 24.129 1.00 84.25 148 PHE A CA 1
ATOM 1188 C C . PHE A 1 148 ? -16.450 3.009 22.770 1.00 84.25 148 PHE A C 1
ATOM 1190 O O . PHE A 1 148 ? -15.331 3.503 22.675 1.00 84.25 148 PHE A O 1
ATOM 1197 N N . VAL A 1 149 ? -17.131 2.597 21.707 1.00 85.25 149 VAL A N 1
ATOM 1198 C CA . VAL A 1 149 ? -16.719 2.844 20.318 1.00 85.25 149 VAL A CA 1
ATOM 1199 C C . VAL A 1 149 ? -17.715 3.793 19.680 1.00 85.25 149 VAL A C 1
ATOM 1201 O O . VAL A 1 149 ? -18.927 3.614 19.835 1.00 85.25 149 VAL A O 1
ATOM 1204 N N . LYS A 1 150 ? -17.222 4.816 18.982 1.00 84.88 150 LYS A N 1
ATOM 1205 C CA . LYS A 1 150 ? -18.076 5.736 18.234 1.00 84.88 150 LYS A CA 1
ATOM 1206 C C . LYS A 1 150 ? -18.659 5.041 17.013 1.00 84.88 150 LYS A C 1
ATOM 1208 O O . LYS A 1 150 ? -17.975 4.284 16.333 1.00 84.88 150 LYS A O 1
ATOM 1213 N N . VAL A 1 151 ? -19.928 5.311 16.725 1.00 85.56 151 VAL A N 1
ATOM 1214 C CA . VAL A 1 151 ? -20.586 4.770 15.533 1.00 85.56 151 VAL A CA 1
ATOM 1215 C C . VAL A 1 151 ? -20.343 5.738 14.374 1.00 85.56 151 VAL A C 1
ATOM 1217 O O . VAL A 1 151 ? -20.855 6.857 14.424 1.00 85.56 151 VAL A O 1
ATOM 1220 N N . PRO A 1 152 ? -19.591 5.358 13.324 1.00 82.31 152 PRO A N 1
ATOM 1221 C CA . PRO A 1 152 ? -19.386 6.243 12.187 1.00 82.31 152 PRO A CA 1
ATOM 1222 C C . PRO A 1 152 ? -20.686 6.396 11.391 1.00 82.31 152 PRO A C 1
ATOM 1224 O O . PRO A 1 152 ? -21.385 5.408 11.126 1.00 82.31 152 PRO A O 1
ATOM 1227 N N . GLU A 1 153 ? -20.986 7.625 10.962 1.00 78.94 153 GLU A N 1
ATOM 1228 C CA . GLU A 1 153 ? -22.203 7.958 10.208 1.00 78.94 153 GLU A CA 1
ATOM 1229 C C . GLU A 1 153 ? -22.295 7.176 8.888 1.00 78.94 153 GLU A C 1
ATOM 1231 O O . GLU A 1 153 ? -23.370 6.722 8.489 1.00 78.94 153 GLU A O 1
ATOM 1236 N N . LYS A 1 154 ? -21.152 6.971 8.221 1.00 77.38 154 LYS A N 1
ATOM 1237 C CA . LYS A 1 154 ? -21.008 6.224 6.962 1.00 77.38 154 LYS A CA 1
ATOM 1238 C C . LYS A 1 154 ? -19.679 5.460 6.952 1.00 77.38 154 LYS A C 1
ATOM 1240 O O . LYS A 1 154 ? -18.761 5.816 7.676 1.00 77.38 154 LYS A O 1
ATOM 1245 N N . GLY A 1 155 ? -19.586 4.413 6.129 1.00 80.38 155 GLY A N 1
ATOM 1246 C CA . GLY A 1 155 ? -18.357 3.625 5.943 1.00 80.38 155 GLY A CA 1
ATOM 1247 C C . GLY A 1 155 ? -18.389 2.224 6.560 1.00 80.38 155 GLY A C 1
ATOM 1248 O O . GLY A 1 155 ? -19.398 1.796 7.136 1.00 80.38 155 GLY A O 1
ATOM 1249 N N . GLU A 1 156 ? -17.295 1.486 6.388 1.00 79.75 156 GLU A N 1
ATOM 1250 C CA . GLU A 1 156 ? -17.057 0.233 7.109 1.00 79.75 156 GLU A CA 1
ATOM 1251 C C . GLU A 1 156 ? -16.558 0.524 8.531 1.00 79.75 156 GLU A C 1
ATOM 1253 O O . GLU A 1 156 ? -16.027 1.593 8.798 1.00 79.75 156 GLU A O 1
ATOM 1258 N N . THR A 1 157 ? -16.786 -0.410 9.452 1.00 82.88 157 THR A N 1
ATOM 1259 C CA . THR A 1 157 ? -16.363 -0.317 10.857 1.00 82.88 157 THR A CA 1
ATOM 1260 C C . THR A 1 157 ? -16.149 -1.725 11.405 1.00 82.88 157 THR A C 1
ATOM 1262 O O . THR A 1 157 ? -16.852 -2.669 11.005 1.00 82.88 157 THR A O 1
ATOM 1265 N N . HIS A 1 158 ? -15.202 -1.876 12.325 1.00 82.44 158 HIS A N 1
ATOM 1266 C CA . HIS A 1 158 ? -14.953 -3.103 13.074 1.00 82.44 158 HIS A CA 1
ATOM 1267 C C . HIS A 1 158 ? -15.959 -3.323 14.207 1.00 82.44 158 HIS A C 1
ATOM 1269 O O . HIS A 1 158 ? -15.991 -4.419 14.766 1.00 82.44 158 HIS A O 1
ATOM 1275 N N . LEU A 1 159 ? -16.857 -2.364 14.479 1.00 82.62 159 LEU A N 1
ATOM 1276 C CA . LEU A 1 159 ? -17.959 -2.533 15.433 1.00 82.62 159 LEU A CA 1
ATOM 1277 C C . LEU A 1 159 ? -18.810 -3.778 15.118 1.00 82.62 159 LEU A C 1
ATOM 1279 O O . LEU A 1 159 ? -19.320 -4.450 16.014 1.00 82.62 159 LEU A O 1
ATOM 1283 N N . VAL A 1 160 ? -18.935 -4.131 13.834 1.00 84.06 160 VAL A N 1
ATOM 1284 C CA . VAL A 1 160 ? -19.652 -5.337 13.402 1.00 84.06 160 VAL A CA 1
ATOM 1285 C C . VAL A 1 160 ? -18.887 -6.593 13.823 1.00 84.06 160 VAL A C 1
ATOM 1287 O O . VAL A 1 160 ? -17.869 -6.961 13.237 1.00 84.06 160 VAL A O 1
ATOM 1290 N N . GLY A 1 161 ? -19.460 -7.331 14.769 1.00 84.31 161 GLY A N 1
ATOM 1291 C CA . GLY A 1 161 ? -18.917 -8.578 15.298 1.00 84.31 161 GLY A CA 1
ATOM 1292 C C . GLY A 1 161 ? -18.303 -8.467 16.693 1.00 84.31 161 GLY A C 1
ATOM 1293 O O . GLY A 1 161 ? -17.968 -9.523 17.239 1.00 84.31 161 GLY A O 1
ATOM 1294 N N . MET A 1 162 ? -18.202 -7.254 17.249 1.00 84.62 162 MET A N 1
ATOM 1295 C CA . MET A 1 162 ? -17.896 -7.001 18.663 1.00 84.62 162 MET A CA 1
ATOM 1296 C C . MET A 1 162 ? -19.106 -7.310 19.545 1.00 84.62 162 MET A C 1
ATOM 1298 O O . MET A 1 162 ? -20.247 -7.262 19.075 1.00 84.62 162 MET A O 1
ATOM 1302 N N . ARG A 1 163 ? -18.873 -7.637 20.816 1.00 86.38 163 ARG A N 1
ATOM 1303 C CA . ARG A 1 163 ? -19.921 -7.908 21.805 1.00 86.38 163 ARG A CA 1
ATOM 1304 C C . ARG A 1 163 ? -20.328 -6.636 22.542 1.00 86.38 163 ARG A C 1
ATOM 1306 O O . ARG A 1 163 ? -19.474 -5.916 23.054 1.00 86.38 163 ARG A O 1
ATOM 1313 N N . ALA A 1 164 ? -21.635 -6.402 22.632 1.00 87.75 164 ALA A N 1
ATOM 1314 C CA . ALA A 1 164 ? -22.188 -5.302 23.416 1.00 87.75 164 ALA A CA 1
ATOM 1315 C C . ALA A 1 164 ? -22.055 -5.585 24.922 1.00 87.75 164 ALA A C 1
ATOM 1317 O O . ALA A 1 164 ? -22.374 -6.686 25.374 1.00 87.75 164 ALA A O 1
ATOM 1318 N N . GLU A 1 165 ? -21.597 -4.603 25.697 1.00 85.44 165 GLU A N 1
ATOM 1319 C CA . GLU A 1 165 ? -21.510 -4.706 27.164 1.00 85.44 165 GLU A CA 1
ATOM 1320 C C . GLU A 1 165 ? -22.802 -4.240 27.855 1.00 85.44 165 GLU A C 1
ATOM 1322 O O . GLU A 1 165 ? -23.123 -4.687 28.953 1.00 85.44 165 GLU A O 1
ATOM 1327 N N . GLU A 1 166 ? -23.583 -3.394 27.182 1.00 84.56 166 GLU A N 1
ATOM 1328 C CA . GLU A 1 166 ? -24.873 -2.886 27.652 1.00 84.56 166 GLU A CA 1
ATOM 1329 C C . GLU A 1 166 ? -25.991 -3.229 26.662 1.00 84.56 166 GLU A C 1
ATOM 1331 O O . GLU A 1 166 ? -25.747 -3.442 25.471 1.00 84.56 166 GLU A O 1
ATOM 1336 N N . ASP A 1 167 ? -27.230 -3.274 27.155 1.00 82.81 167 ASP A N 1
ATOM 1337 C CA . ASP A 1 167 ? -28.391 -3.402 26.283 1.00 82.81 167 ASP A CA 1
ATOM 1338 C C . ASP A 1 167 ? -28.563 -2.124 25.455 1.00 82.81 167 ASP A C 1
ATOM 1340 O O . ASP A 1 167 ? -28.730 -1.024 25.988 1.00 82.81 167 ASP A O 1
ATOM 1344 N N . ILE A 1 168 ? -28.611 -2.283 24.137 1.00 82.50 168 ILE A N 1
ATOM 1345 C CA . ILE A 1 168 ? -28.873 -1.202 23.193 1.00 82.50 168 ILE A CA 1
ATOM 1346 C C . ILE A 1 168 ? -30.356 -1.270 22.835 1.00 82.50 168 ILE A C 1
ATOM 1348 O O . ILE A 1 168 ? -30.795 -2.167 22.110 1.00 82.50 168 ILE A O 1
ATOM 1352 N N . LYS A 1 169 ? -31.143 -0.325 23.355 1.00 79.12 169 LYS A N 1
ATOM 1353 C CA . LYS A 1 169 ? -32.594 -0.253 23.133 1.00 79.12 169 LYS A CA 1
ATOM 1354 C C . LYS A 1 169 ? -32.968 1.029 22.400 1.00 79.12 169 LYS A C 1
ATOM 1356 O O . LYS A 1 169 ? -32.491 2.112 22.727 1.00 79.12 169 LYS A O 1
ATOM 1361 N N . ASN A 1 170 ? -33.873 0.903 21.441 1.00 73.25 170 ASN A N 1
ATOM 1362 C CA . ASN A 1 170 ? -34.660 2.003 20.908 1.00 73.25 170 ASN A CA 1
ATOM 1363 C C . ASN A 1 170 ? -35.916 2.188 21.783 1.00 73.25 170 ASN A C 1
ATOM 1365 O O . ASN A 1 170 ? -36.339 1.270 22.485 1.00 73.25 170 ASN A O 1
ATOM 1369 N N . LYS A 1 171 ? -36.569 3.354 21.710 1.00 63.69 171 LYS A N 1
ATOM 1370 C CA . LYS A 1 171 ? -37.810 3.672 22.445 1.00 63.69 171 LYS A CA 1
ATOM 1371 C C . LYS A 1 171 ? -38.955 2.667 22.208 1.00 63.69 171 LYS A C 1
ATOM 1373 O O . LYS A 1 171 ? -39.942 2.723 22.936 1.00 63.69 171 LYS A O 1
ATOM 1378 N N . LYS A 1 172 ? -38.857 1.785 21.201 1.00 57.94 172 LYS A N 1
ATOM 1379 C CA . LYS A 1 172 ? -39.861 0.754 20.885 1.00 57.94 172 LYS A CA 1
ATOM 1380 C C . LYS A 1 172 ? -39.306 -0.657 20.617 1.00 57.94 172 LYS A C 1
ATOM 1382 O O . LYS A 1 172 ? -40.081 -1.597 20.727 1.00 57.94 172 LYS A O 1
ATOM 1387 N N . GLU A 1 173 ? -38.014 -0.831 20.321 1.00 65.25 173 GLU A N 1
ATOM 1388 C CA . GLU A 1 173 ? -37.430 -2.140 19.963 1.00 65.25 173 GLU A CA 1
ATOM 1389 C C . GLU A 1 173 ? -36.007 -2.315 20.508 1.00 65.25 173 GLU A C 1
ATOM 1391 O O . GLU A 1 173 ? -35.249 -1.357 20.652 1.00 65.25 173 GLU A O 1
ATOM 1396 N N . GLU A 1 174 ? -35.644 -3.550 20.839 1.00 73.81 174 GLU A N 1
ATOM 1397 C CA . GLU A 1 174 ? -34.331 -3.917 21.371 1.00 73.81 174 GLU A CA 1
ATOM 1398 C C . GLU A 1 174 ? -33.373 -4.258 20.219 1.00 73.81 174 GLU A C 1
ATOM 1400 O O . GLU A 1 174 ? -33.542 -5.278 19.557 1.00 73.81 174 GLU A O 1
ATOM 1405 N N . VAL A 1 175 ? -32.361 -3.412 19.995 1.00 78.75 175 VAL A N 1
ATOM 1406 C CA . VAL A 1 175 ? -31.406 -3.535 18.878 1.00 78.75 175 VAL A CA 1
ATOM 1407 C C . VAL A 1 175 ? -30.407 -4.657 19.149 1.00 78.75 175 VAL A C 1
ATOM 1409 O O . VAL A 1 175 ? -30.121 -5.495 18.294 1.00 78.75 175 VAL A O 1
ATOM 1412 N N . THR A 1 176 ? -29.818 -4.693 20.347 1.00 80.12 176 THR A N 1
ATOM 1413 C CA . THR A 1 176 ? -28.868 -5.744 20.749 1.00 80.12 176 THR A CA 1
ATOM 1414 C C . THR A 1 176 ? -28.847 -5.891 22.271 1.00 80.12 176 THR A C 1
ATOM 1416 O O . THR A 1 176 ? -28.886 -4.899 22.993 1.00 80.12 176 THR A O 1
ATOM 1419 N N . ARG A 1 177 ? -28.775 -7.137 22.755 1.00 82.81 177 ARG A N 1
ATOM 1420 C CA . ARG A 1 177 ? -28.650 -7.471 24.186 1.00 82.81 177 ARG A CA 1
ATOM 1421 C C . ARG A 1 177 ? -27.196 -7.540 24.631 1.00 82.81 177 ARG A C 1
ATOM 1423 O O . ARG A 1 177 ? -26.334 -7.890 23.819 1.00 82.81 177 ARG A O 1
ATOM 1430 N N . VAL A 1 178 ? -26.965 -7.358 25.930 1.00 88.00 178 VAL A N 1
ATOM 1431 C CA . VAL A 1 178 ? -25.675 -7.642 26.581 1.00 88.00 178 VAL A CA 1
ATOM 1432 C C . VAL A 1 178 ? -25.112 -9.001 26.134 1.00 88.00 178 VAL A C 1
ATOM 1434 O O . VAL A 1 178 ? -25.818 -10.012 26.067 1.00 88.00 178 VAL A O 1
ATOM 1437 N N . GLY A 1 179 ? -23.824 -9.023 25.794 1.00 82.44 179 GLY A N 1
ATOM 1438 C CA . GLY A 1 179 ? -23.055 -10.207 25.408 1.00 82.44 179 GLY A CA 1
ATOM 1439 C C . GLY A 1 179 ? -23.268 -10.692 23.969 1.00 82.44 179 GLY A C 1
ATOM 1440 O O . GLY A 1 179 ? -22.494 -11.527 23.487 1.00 82.44 179 GLY A O 1
ATOM 1441 N N . LYS A 1 180 ? -24.274 -10.179 23.244 1.00 86.81 180 LYS A N 1
ATOM 1442 C CA . LYS A 1 180 ? -24.491 -10.526 21.832 1.00 86.81 180 LYS A CA 1
ATOM 1443 C C . LYS A 1 180 ? -23.573 -9.722 20.915 1.00 86.81 180 LYS A C 1
ATOM 1445 O O . LYS A 1 180 ? -23.213 -8.583 21.197 1.00 86.81 180 LYS A O 1
ATOM 1450 N N . LYS A 1 181 ? -23.206 -10.339 19.787 1.00 87.25 181 LYS A N 1
ATOM 1451 C CA . LYS A 1 181 ? -22.416 -9.687 18.737 1.00 87.25 181 LYS A CA 1
ATOM 1452 C C . LYS A 1 181 ? -23.271 -8.684 17.966 1.00 87.25 181 LYS A C 1
ATOM 1454 O O . LYS A 1 181 ? -24.381 -9.020 17.557 1.00 87.25 181 LYS A O 1
ATOM 1459 N N . ILE A 1 182 ? -22.713 -7.512 17.695 1.00 87.38 182 ILE A N 1
ATOM 1460 C CA . ILE A 1 182 ? -23.341 -6.475 16.877 1.00 87.38 182 ILE A CA 1
ATOM 1461 C C . ILE A 1 182 ? -23.350 -6.940 15.415 1.00 87.38 182 ILE A C 1
ATOM 1463 O O . ILE A 1 182 ? -22.306 -7.230 14.824 1.00 87.38 182 ILE A O 1
ATOM 1467 N N . THR A 1 183 ? -24.539 -7.048 14.825 1.00 88.12 183 THR A N 1
ATOM 1468 C CA . THR A 1 183 ? -24.735 -7.447 13.424 1.00 88.12 183 THR A CA 1
ATOM 1469 C C . THR A 1 183 ? -24.739 -6.232 12.491 1.00 88.12 183 THR A C 1
ATOM 1471 O O . THR A 1 183 ? -24.813 -5.082 12.920 1.00 88.12 183 THR A O 1
ATOM 1474 N N . LYS A 1 184 ? -24.693 -6.470 11.172 1.00 86.62 184 LYS A N 1
ATOM 1475 C CA . LYS A 1 184 ? -24.833 -5.391 10.177 1.00 86.62 184 LYS A CA 1
ATOM 1476 C C . LYS A 1 184 ? -26.196 -4.686 10.254 1.00 86.62 184 LYS A C 1
ATOM 1478 O O . LYS A 1 184 ? -26.252 -3.489 9.995 1.00 86.62 184 LYS A O 1
ATOM 1483 N N . SER A 1 185 ? -27.262 -5.412 10.609 1.00 85.88 185 SER A N 1
ATOM 1484 C CA . SER A 1 185 ? -28.594 -4.827 10.820 1.00 85.88 185 SER A CA 1
ATOM 1485 C C . SER A 1 185 ? -28.588 -3.879 12.018 1.00 85.88 185 SER A C 1
ATOM 1487 O O . SER A 1 185 ? -28.953 -2.718 11.865 1.00 85.88 185 SER A O 1
ATOM 1489 N N . ALA A 1 186 ? -28.023 -4.321 13.147 1.00 85.19 186 ALA A N 1
ATOM 1490 C CA . ALA A 1 186 ? -27.876 -3.501 14.344 1.00 85.19 186 ALA A CA 1
ATOM 1491 C C . ALA A 1 186 ? -27.056 -2.225 14.081 1.00 85.19 186 ALA A C 1
ATOM 1493 O O . ALA A 1 186 ? -27.419 -1.155 14.553 1.00 85.19 186 ALA A O 1
ATOM 1494 N N . LEU A 1 187 ? -25.992 -2.293 13.269 1.00 85.50 187 LEU A N 1
ATOM 1495 C CA . LEU A 1 187 ? -25.239 -1.097 12.861 1.00 85.50 187 LEU A CA 1
ATOM 1496 C C . LEU A 1 187 ? -26.097 -0.108 12.052 1.00 85.50 187 LEU A C 1
ATOM 1498 O O . LEU A 1 187 ? -25.987 1.102 12.239 1.00 85.50 187 LEU A O 1
ATOM 1502 N N . SER A 1 188 ? -26.936 -0.608 11.141 1.00 84.88 188 SER A N 1
ATOM 1503 C CA . SER A 1 188 ? -27.839 0.240 10.356 1.00 84.88 188 SER A CA 1
ATOM 1504 C C . SER A 1 188 ? -28.871 0.933 11.248 1.00 84.88 188 SER A C 1
ATOM 1506 O O . SER A 1 188 ? -29.147 2.118 11.067 1.00 84.88 188 SER A O 1
ATOM 1508 N N . GLU A 1 189 ? -29.402 0.213 12.235 1.00 85.75 189 GLU A N 1
ATOM 1509 C CA . GLU A 1 189 ? -30.330 0.752 13.229 1.00 85.75 189 GLU A CA 1
ATOM 1510 C C . GLU A 1 189 ? -29.645 1.806 14.110 1.00 85.75 189 GLU A C 1
ATOM 1512 O O . GLU A 1 189 ? -30.153 2.918 14.236 1.00 85.75 189 GLU A O 1
ATOM 1517 N N . LEU A 1 190 ? -28.438 1.529 14.610 1.00 85.38 190 LEU A N 1
ATOM 1518 C CA . LEU A 1 190 ? -27.625 2.477 15.382 1.00 85.38 190 LEU A CA 1
ATOM 1519 C C . LEU A 1 190 ? -27.366 3.790 14.629 1.00 85.38 190 LEU A C 1
ATOM 1521 O O . LEU A 1 190 ? -27.459 4.870 15.218 1.00 85.38 190 LEU A O 1
ATOM 1525 N N . ARG A 1 191 ? -27.095 3.704 13.319 1.00 86.94 191 ARG A N 1
ATOM 1526 C CA . ARG A 1 191 ? -26.947 4.875 12.440 1.00 86.94 191 ARG A CA 1
ATOM 1527 C C . ARG A 1 191 ? -28.255 5.640 12.281 1.00 86.94 191 ARG A C 1
ATOM 1529 O O . ARG A 1 191 ? -28.250 6.861 12.382 1.00 86.94 191 ARG A O 1
ATOM 1536 N N . SER A 1 192 ? -29.375 4.939 12.091 1.00 84.06 192 SER A N 1
ATOM 1537 C CA . SER A 1 192 ? -30.700 5.572 11.990 1.00 84.06 192 SER A CA 1
ATOM 1538 C C . SER A 1 192 ? -31.135 6.261 13.289 1.00 84.06 192 SER A C 1
ATOM 1540 O O . SER A 1 192 ? -31.839 7.265 13.255 1.00 84.06 192 SER A O 1
ATOM 1542 N N . MET A 1 193 ? -30.671 5.751 14.433 1.00 81.75 193 MET A N 1
ATOM 1543 C CA . MET A 1 193 ? -30.925 6.319 15.754 1.00 81.75 193 MET A CA 1
ATOM 1544 C C . MET A 1 193 ? -30.046 7.538 16.067 1.00 81.75 193 MET A C 1
ATOM 1546 O O . MET A 1 193 ? -30.299 8.208 17.065 1.00 81.75 193 MET A O 1
ATOM 1550 N N . GLY A 1 194 ? -28.994 7.799 15.280 1.00 80.19 194 GLY A N 1
ATOM 1551 C CA . GLY A 1 194 ? -27.998 8.828 15.593 1.00 80.19 194 GLY A CA 1
ATOM 1552 C C . GLY A 1 194 ? -27.246 8.549 16.900 1.00 80.19 194 GLY A C 1
ATOM 1553 O O . GLY A 1 194 ? -26.873 9.476 17.618 1.00 80.19 194 GLY A O 1
ATOM 1554 N N . THR A 1 195 ? -27.066 7.273 17.264 1.00 80.75 195 THR A N 1
ATOM 1555 C CA . THR A 1 195 ? -26.368 6.912 18.506 1.00 80.75 195 THR A CA 1
ATOM 1556 C C . THR A 1 195 ? -24.876 7.179 18.346 1.00 80.75 195 THR A C 1
ATOM 1558 O O . THR A 1 195 ? -24.215 6.521 17.552 1.00 80.75 195 THR A O 1
ATOM 1561 N N . ALA A 1 196 ? -24.332 8.123 19.117 1.00 81.50 196 ALA A N 1
ATOM 1562 C CA . ALA A 1 196 ? -22.944 8.559 18.953 1.00 81.50 196 ALA A CA 1
ATOM 1563 C C . ALA A 1 196 ? -21.903 7.495 19.351 1.00 81.50 196 ALA A C 1
ATOM 1565 O O . ALA A 1 196 ? -20.822 7.451 18.767 1.00 81.50 196 ALA A O 1
ATOM 1566 N N . LYS A 1 197 ? -22.199 6.651 20.350 1.00 85.62 197 LYS A N 1
ATOM 1567 C CA . LYS A 1 197 ? -21.257 5.659 20.893 1.00 85.62 197 LYS A CA 1
ATOM 1568 C C . LYS A 1 197 ? -21.953 4.423 21.463 1.00 85.62 197 LYS A C 1
ATOM 1570 O O . LYS A 1 197 ? -23.070 4.524 21.961 1.00 85.62 197 LYS A O 1
ATOM 1575 N N . VAL A 1 198 ? -21.269 3.281 21.425 1.00 86.62 198 VAL A N 1
ATOM 1576 C CA . VAL A 1 198 ? -21.756 1.975 21.901 1.00 86.62 198 VAL A CA 1
ATOM 1577 C C . VAL A 1 198 ? -20.756 1.355 22.874 1.00 86.62 198 VAL A C 1
ATOM 1579 O O . VAL A 1 198 ? -19.562 1.337 22.584 1.00 86.62 198 VAL A O 1
ATOM 1582 N N . ALA A 1 199 ? -21.244 0.843 24.009 1.00 86.44 199 ALA A N 1
ATOM 1583 C CA . ALA A 1 199 ? -20.431 0.131 24.994 1.00 86.44 199 ALA A CA 1
ATOM 1584 C C . ALA A 1 199 ? -20.098 -1.288 24.508 1.00 86.44 199 ALA A C 1
ATOM 1586 O O . ALA A 1 199 ? -20.993 -2.058 24.142 1.00 86.44 199 ALA A O 1
ATOM 1587 N N . VAL A 1 200 ? -18.816 -1.640 24.515 1.00 85.81 200 VAL A N 1
ATOM 1588 C CA . VAL A 1 200 ? -18.289 -2.889 23.954 1.00 85.81 200 VAL A CA 1
ATOM 1589 C C . VAL A 1 200 ? -17.351 -3.580 24.934 1.00 85.81 200 VAL A C 1
ATOM 1591 O O . VAL A 1 200 ? -16.615 -2.930 25.671 1.00 85.81 200 VAL A O 1
ATOM 1594 N N . ALA A 1 201 ? -17.346 -4.912 24.901 1.00 83.88 201 ALA A N 1
ATOM 1595 C CA . ALA A 1 201 ? -16.523 -5.717 25.793 1.00 83.88 201 ALA A CA 1
ATOM 1596 C C . ALA A 1 201 ? -15.019 -5.458 25.587 1.00 83.88 201 ALA A C 1
ATOM 1598 O O . ALA A 1 201 ? -14.524 -5.434 24.459 1.00 83.88 201 ALA A O 1
ATOM 1599 N N . THR A 1 202 ? -14.272 -5.347 26.687 1.00 80.62 202 THR A N 1
ATOM 1600 C CA . THR A 1 202 ? -12.815 -5.118 26.679 1.00 80.62 202 THR A CA 1
ATOM 1601 C C . THR A 1 202 ? -12.024 -6.248 26.016 1.00 80.62 202 THR A C 1
ATOM 1603 O O . THR A 1 202 ? -11.025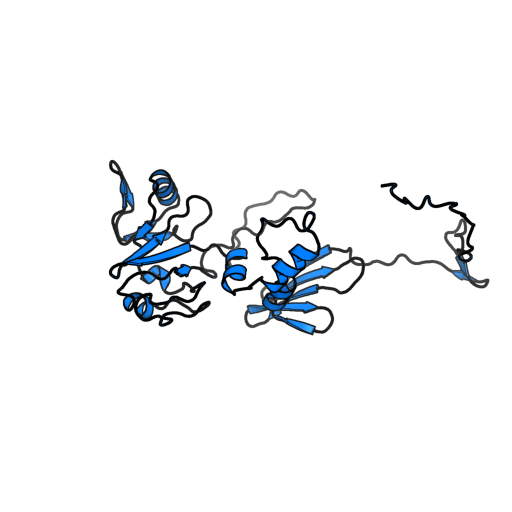 -5.976 25.359 1.00 80.62 202 THR A O 1
ATOM 1606 N N . ALA A 1 203 ? -12.500 -7.493 26.115 1.00 79.88 203 ALA A N 1
ATOM 1607 C CA . ALA A 1 203 ? -11.851 -8.668 25.526 1.00 79.88 203 ALA A CA 1
ATOM 1608 C C . ALA A 1 203 ? -11.731 -8.604 23.991 1.00 79.88 203 ALA A C 1
ATOM 1610 O O . ALA A 1 203 ? -10.800 -9.156 23.417 1.00 79.88 203 ALA A O 1
ATOM 1611 N N . ASP A 1 204 ? -12.646 -7.907 23.308 1.00 77.38 204 ASP A N 1
ATOM 1612 C CA . ASP A 1 204 ? -12.586 -7.775 21.846 1.00 77.38 204 ASP A CA 1
ATOM 1613 C C . ASP A 1 204 ? -11.500 -6.768 21.390 1.00 77.38 204 ASP A C 1
ATOM 1615 O O . ASP A 1 204 ? -11.296 -6.592 20.189 1.00 77.38 204 ASP A O 1
ATOM 1619 N N . PHE A 1 205 ? -10.790 -6.118 22.324 1.00 73.00 205 PHE A N 1
ATOM 1620 C CA . PHE A 1 205 ? -9.713 -5.157 22.048 1.00 73.00 205 PHE A CA 1
ATOM 1621 C C . PHE A 1 205 ? -8.309 -5.650 22.349 1.00 73.00 205 PHE A C 1
ATOM 1623 O O . PHE A 1 205 ? -7.367 -4.919 22.069 1.00 73.00 205 PHE A O 1
ATOM 1630 N N . GLU A 1 206 ? -8.161 -6.866 22.866 1.00 70.56 206 GLU A N 1
ATOM 1631 C CA . GLU A 1 206 ? -6.850 -7.408 23.234 1.00 70.56 206 GLU A CA 1
ATOM 1632 C C . GLU A 1 206 ? -5.901 -7.522 22.037 1.00 70.56 206 GLU A C 1
ATOM 1634 O O . GLU A 1 206 ? -4.710 -7.310 22.199 1.00 70.56 206 GLU A O 1
ATOM 1639 N N . THR A 1 207 ? -6.432 -7.771 20.835 1.00 71.94 207 THR A N 1
ATOM 1640 C CA . THR A 1 207 ? -5.652 -7.869 19.587 1.00 71.94 207 THR A CA 1
ATOM 1641 C C . THR A 1 207 ? -5.658 -6.573 18.768 1.00 71.94 207 THR A C 1
ATOM 1643 O O . THR A 1 207 ? -5.360 -6.591 17.573 1.00 71.94 207 THR A O 1
ATOM 1646 N N . ALA A 1 208 ? -6.142 -5.466 19.336 1.00 76.31 208 ALA A N 1
ATOM 1647 C CA . ALA A 1 208 ? -6.221 -4.190 18.633 1.00 76.31 208 ALA A CA 1
ATOM 1648 C C . ALA A 1 208 ? -4.920 -3.403 18.815 1.00 76.31 208 ALA A C 1
ATOM 1650 O O . ALA A 1 208 ? -4.305 -3.453 19.877 1.00 76.31 208 ALA A O 1
ATOM 1651 N N . TYR A 1 209 ? -4.538 -2.627 17.803 1.00 81.25 209 TYR A N 1
ATOM 1652 C CA . TYR A 1 209 ? -3.376 -1.741 17.867 1.00 81.25 209 TYR A CA 1
ATOM 1653 C C . TYR A 1 209 ? -3.824 -0.285 18.006 1.00 81.25 209 TYR A C 1
ATOM 1655 O O . TYR A 1 209 ? -4.842 0.127 17.432 1.00 81.25 209 TYR A O 1
ATOM 1663 N N . ALA A 1 210 ? -3.071 0.493 18.784 1.00 80.62 210 ALA A N 1
ATOM 1664 C CA . ALA A 1 210 ? -3.282 1.929 18.925 1.00 80.62 210 ALA A CA 1
ATOM 1665 C C . ALA A 1 210 ? -2.767 2.671 17.683 1.00 80.62 210 ALA A C 1
ATOM 1667 O O . ALA A 1 210 ? -1.628 2.467 17.268 1.00 80.62 210 ALA A O 1
ATOM 1668 N N . LEU A 1 211 ? -3.596 3.530 17.086 1.00 77.94 211 LEU A N 1
ATOM 1669 C CA . LEU A 1 211 ? -3.187 4.380 15.964 1.00 77.94 211 LEU A CA 1
ATOM 1670 C C . LEU A 1 211 ? -2.328 5.565 16.431 1.00 77.94 211 LEU A C 1
ATOM 1672 O O . LEU A 1 211 ? -1.332 5.897 15.796 1.00 77.94 211 LEU A O 1
ATOM 1676 N N . GLU A 1 212 ? -2.728 6.185 17.538 1.00 76.81 212 GLU A N 1
ATOM 1677 C CA . GLU A 1 212 ? -2.113 7.377 18.126 1.00 76.81 212 GLU A CA 1
ATOM 1678 C C . GLU A 1 212 ? -1.734 7.121 19.585 1.00 76.81 212 GLU A C 1
ATOM 1680 O O . GLU A 1 212 ? -2.233 6.184 20.220 1.00 76.81 212 GLU A O 1
ATOM 1685 N N . ASP A 1 213 ? -0.873 7.985 20.120 1.00 79.06 213 ASP A N 1
ATOM 1686 C CA . ASP A 1 213 ? -0.477 7.950 21.521 1.00 79.06 213 ASP A CA 1
ATOM 1687 C C . ASP A 1 213 ? -1.682 8.236 22.431 1.00 79.06 213 ASP A C 1
ATOM 1689 O O . ASP A 1 213 ? -2.363 9.263 22.358 1.00 79.06 213 ASP A O 1
ATOM 1693 N N . VAL A 1 214 ? -1.943 7.308 23.341 1.00 77.50 214 VAL A N 1
ATOM 1694 C CA . VAL A 1 214 ? -3.037 7.384 24.306 1.00 77.50 214 VAL A CA 1
ATOM 1695 C C . VAL A 1 214 ? -2.520 8.114 25.536 1.00 77.50 214 VAL A C 1
ATOM 1697 O O . VAL A 1 214 ? -1.917 7.502 26.414 1.00 77.50 214 VAL A O 1
ATOM 1700 N N . ILE A 1 215 ? -2.772 9.416 25.617 1.00 78.94 215 ILE A N 1
ATOM 1701 C CA . ILE A 1 215 ? -2.364 10.240 26.760 1.00 78.94 215 ILE A CA 1
ATOM 1702 C C . ILE A 1 215 ? -3.427 10.275 27.861 1.00 78.94 215 ILE A C 1
ATOM 1704 O O . ILE A 1 215 ? -4.629 10.292 27.592 1.00 78.94 215 ILE A O 1
ATOM 1708 N N . ASN A 1 216 ? -2.986 10.321 29.117 1.00 75.38 216 ASN A N 1
ATOM 1709 C CA . ASN A 1 216 ? -3.846 10.696 30.231 1.00 75.38 216 ASN A CA 1
ATOM 1710 C C . ASN A 1 216 ? -3.979 12.223 30.265 1.00 75.38 216 ASN A C 1
ATOM 1712 O O . ASN A 1 216 ? -2.995 12.921 30.500 1.00 75.38 216 ASN A O 1
ATOM 1716 N N . THR A 1 217 ? -5.187 12.753 30.077 1.00 72.69 217 THR A N 1
ATOM 1717 C CA . THR A 1 217 ? -5.407 14.211 30.085 1.00 72.69 217 THR A CA 1
ATOM 1718 C C . THR A 1 217 ? -5.143 14.872 31.442 1.00 72.69 217 THR A C 1
ATOM 1720 O O . THR A 1 217 ? -4.942 16.082 31.489 1.00 72.69 217 THR A O 1
ATOM 1723 N N . GLU A 1 218 ? -5.105 14.107 32.540 1.00 73.75 218 GLU A N 1
ATOM 1724 C CA . GLU A 1 218 ? -4.825 14.637 33.880 1.00 73.75 218 GLU A CA 1
ATOM 1725 C C . GLU A 1 218 ? -3.327 14.672 34.218 1.00 73.75 218 GLU A C 1
ATOM 1727 O O . GLU A 1 218 ? -2.880 15.617 34.864 1.00 73.75 218 GLU A O 1
ATOM 1732 N N . THR A 1 219 ? -2.550 13.662 33.805 1.00 74.44 219 THR A N 1
ATOM 1733 C CA . THR A 1 219 ? -1.112 13.565 34.136 1.00 74.44 219 THR A CA 1
ATOM 1734 C C . THR A 1 219 ? -0.194 13.968 32.985 1.00 74.44 219 THR A C 1
ATOM 1736 O O . THR A 1 219 ? 0.984 14.224 33.210 1.00 74.44 219 THR A O 1
ATOM 1739 N N . GLY A 1 220 ? -0.713 14.033 31.756 1.00 76.25 220 GLY A N 1
ATOM 1740 C CA . GLY A 1 220 ? 0.083 14.232 30.543 1.00 76.25 220 GLY A CA 1
ATOM 1741 C C . GLY A 1 220 ? 0.959 13.029 30.176 1.00 76.25 220 GLY A C 1
ATOM 1742 O O . GLY A 1 220 ? 1.741 13.112 29.235 1.00 76.25 220 GLY A O 1
ATOM 1743 N N . GLU A 1 221 ? 0.845 11.912 30.897 1.00 76.75 221 GLU A N 1
ATOM 1744 C CA . GLU A 1 221 ? 1.634 10.708 30.642 1.00 76.75 221 GLU A CA 1
ATOM 1745 C C . GLU A 1 221 ? 1.052 9.904 29.474 1.00 76.75 221 GLU A C 1
ATOM 1747 O O . GLU A 1 221 ? -0.166 9.722 29.363 1.00 76.75 221 GLU A O 1
ATOM 1752 N N . VAL A 1 222 ? 1.937 9.374 28.628 1.00 79.19 222 VAL A N 1
ATOM 1753 C CA . VAL A 1 222 ? 1.585 8.437 27.557 1.00 79.19 222 VAL A CA 1
ATOM 1754 C C . VAL A 1 222 ? 1.330 7.057 28.173 1.00 79.19 222 VAL A C 1
ATOM 1756 O O . VAL A 1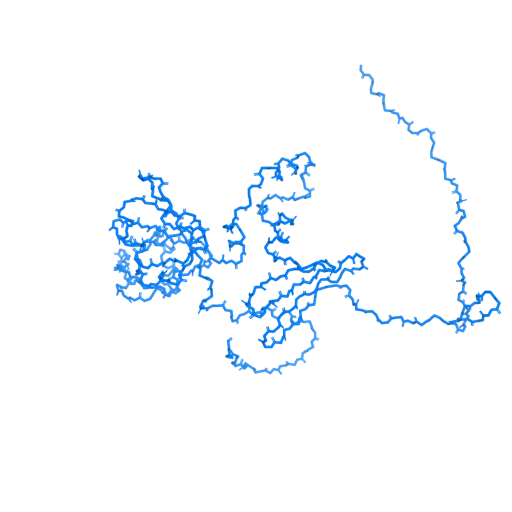 222 ? 2.218 6.445 28.760 1.00 79.19 222 VAL A O 1
ATOM 1759 N N . ILE A 1 223 ? 0.097 6.562 28.059 1.00 78.25 223 ILE A N 1
ATOM 1760 C CA . ILE A 1 223 ? -0.338 5.258 28.583 1.00 78.25 223 ILE A CA 1
ATOM 1761 C C . ILE A 1 223 ? -0.032 4.141 27.575 1.00 78.25 223 ILE A C 1
ATOM 1763 O O . ILE A 1 223 ? 0.350 3.028 27.950 1.00 78.25 223 ILE A O 1
ATOM 1767 N N . ILE A 1 224 ? -0.251 4.422 26.289 1.00 78.50 224 ILE A N 1
ATOM 1768 C CA . ILE A 1 224 ? -0.031 3.500 25.171 1.00 78.50 224 ILE A CA 1
ATOM 1769 C C . ILE A 1 224 ? 0.609 4.305 24.045 1.00 78.50 224 ILE A C 1
ATOM 1771 O O . ILE A 1 224 ? 0.067 5.336 23.659 1.00 78.50 224 ILE A O 1
ATOM 1775 N N . GLU A 1 225 ? 1.744 3.833 23.546 1.00 75.44 225 GLU A N 1
ATOM 1776 C CA . GLU A 1 225 ? 2.411 4.411 22.380 1.00 75.44 225 GLU A CA 1
ATOM 1777 C C . GLU A 1 225 ? 1.695 3.983 21.093 1.00 75.44 225 GLU A C 1
ATOM 1779 O O . GLU A 1 225 ? 1.116 2.891 21.004 1.00 75.44 225 GLU A O 1
ATOM 1784 N N . SER A 1 226 ? 1.758 4.831 20.078 1.00 76.81 226 SER A N 1
ATOM 1785 C CA . SER A 1 226 ? 1.305 4.531 18.725 1.00 76.81 226 SER A CA 1
ATOM 1786 C C . SER A 1 226 ? 1.930 3.237 18.188 1.00 76.81 226 SER A C 1
ATOM 1788 O O . SER A 1 226 ? 3.063 2.867 18.493 1.00 76.81 226 SER A O 1
ATOM 1790 N N . ASN A 1 227 ? 1.145 2.506 17.395 1.00 76.00 227 ASN A N 1
ATOM 1791 C CA . ASN A 1 227 ? 1.495 1.213 16.805 1.00 76.00 227 ASN A CA 1
ATOM 1792 C C . ASN A 1 227 ? 1.844 0.101 17.822 1.00 76.00 227 ASN A C 1
ATOM 1794 O O . ASN A 1 227 ? 2.506 -0.879 17.477 1.00 76.00 227 ASN A O 1
ATOM 1798 N N . THR A 1 228 ? 1.379 0.210 19.071 1.00 79.19 228 THR A N 1
ATOM 1799 C CA . THR A 1 228 ? 1.504 -0.862 20.073 1.00 79.19 228 THR A CA 1
ATOM 1800 C C . THR A 1 228 ? 0.174 -1.568 20.339 1.00 79.19 228 THR A C 1
ATOM 1802 O O . THR A 1 228 ? -0.907 -1.000 20.160 1.00 79.19 228 THR A O 1
ATOM 1805 N N . GLU A 1 229 ? 0.252 -2.839 20.740 1.00 76.00 229 GLU A N 1
ATOM 1806 C CA . GLU A 1 229 ? -0.917 -3.668 21.045 1.00 76.00 229 GLU A CA 1
ATOM 1807 C C . GLU A 1 229 ? -1.598 -3.224 22.352 1.00 76.00 229 GLU A C 1
ATOM 1809 O O . GLU A 1 229 ? -0.957 -2.934 23.374 1.00 76.00 229 GLU A O 1
ATOM 1814 N N . ILE A 1 230 ? -2.928 -3.185 22.324 1.00 77.00 230 ILE A N 1
ATOM 1815 C CA . ILE A 1 230 ? -3.771 -2.759 23.435 1.00 77.00 230 ILE A CA 1
ATOM 1816 C C . ILE A 1 230 ? -4.043 -3.959 24.350 1.00 77.00 230 ILE A C 1
ATOM 1818 O O . ILE A 1 230 ? -5.048 -4.654 24.240 1.00 77.00 230 ILE A O 1
ATOM 1822 N N . ALA A 1 231 ? -3.163 -4.178 25.327 1.00 66.00 231 ALA A N 1
ATOM 1823 C CA . ALA A 1 231 ? -3.399 -5.189 26.357 1.00 66.00 231 ALA A CA 1
ATOM 1824 C C . ALA A 1 231 ? -4.555 -4.788 27.303 1.00 66.00 231 ALA A C 1
ATOM 1826 O O . ALA A 1 231 ? -4.609 -3.651 27.784 1.00 66.00 231 ALA A O 1
ATOM 1827 N N . ALA A 1 232 ? -5.418 -5.744 27.679 1.00 59.94 232 ALA A N 1
ATOM 1828 C CA . ALA A 1 232 ? -6.556 -5.522 28.588 1.00 59.94 232 ALA A CA 1
ATOM 1829 C C . ALA A 1 232 ? -6.165 -4.858 29.926 1.00 59.94 232 ALA A C 1
ATOM 1831 O O . ALA A 1 232 ? -6.896 -4.018 30.456 1.00 59.94 232 ALA A O 1
ATOM 1832 N N . ALA A 1 233 ? -4.972 -5.174 30.444 1.00 55.56 233 ALA A N 1
ATOM 1833 C CA . ALA A 1 233 ? -4.435 -4.582 31.669 1.00 55.56 233 ALA A CA 1
ATOM 1834 C C . ALA A 1 233 ? -4.182 -3.065 31.556 1.00 55.56 233 ALA A C 1
ATOM 1836 O O . ALA A 1 233 ? -4.313 -2.343 32.547 1.00 55.56 233 ALA A O 1
ATOM 1837 N N . LYS A 1 234 ? -3.841 -2.566 30.359 1.00 61.59 234 LYS A N 1
ATOM 1838 C CA . LYS A 1 234 ? -3.620 -1.133 30.115 1.00 61.59 234 LYS A CA 1
ATOM 1839 C C . LYS A 1 234 ? -4.947 -0.376 30.012 1.00 61.59 234 LYS A C 1
ATOM 1841 O O . LYS A 1 234 ? -5.047 0.723 30.545 1.00 61.59 234 LYS A O 1
ATOM 1846 N N . CYS A 1 235 ? -5.991 -0.990 29.444 1.00 56.53 235 CYS A N 1
ATOM 1847 C CA . CYS A 1 235 ? -7.332 -0.392 29.370 1.00 56.53 235 CYS A CA 1
ATOM 1848 C C . CYS A 1 235 ? -7.978 -0.158 30.744 1.00 56.53 235 CYS A C 1
ATOM 1850 O O . CYS A 1 235 ? -8.649 0.853 30.934 1.00 56.53 235 CYS A O 1
ATOM 1852 N N . GLY A 1 236 ? -7.768 -1.061 31.708 1.00 52.19 236 GLY A N 1
ATOM 1853 C CA . GLY A 1 236 ? -8.350 -0.944 33.052 1.00 52.19 236 GLY A CA 1
ATOM 1854 C C . GLY A 1 236 ? -7.747 0.170 33.919 1.00 52.19 236 GLY A C 1
ATOM 1855 O O . GLY A 1 236 ? -8.390 0.629 34.861 1.00 52.19 236 GLY A O 1
ATOM 1856 N N . ARG A 1 237 ? -6.526 0.634 33.611 1.00 49.22 237 ARG A N 1
ATOM 1857 C CA . ARG A 1 237 ? -5.825 1.680 34.382 1.00 49.22 237 ARG A CA 1
ATOM 1858 C C . ARG A 1 237 ? -6.303 3.105 34.069 1.00 49.22 237 ARG A C 1
ATOM 1860 O O . ARG A 1 237 ? -6.134 3.992 34.904 1.00 49.22 237 ARG A O 1
ATOM 1867 N N . SER A 1 238 ? -6.948 3.329 32.926 1.00 50.59 238 SER A N 1
ATOM 1868 C CA . SER A 1 238 ? -7.442 4.643 32.488 1.00 50.59 238 SER A CA 1
ATOM 1869 C C . SER A 1 238 ? -8.812 4.966 33.104 1.00 50.59 238 SER A C 1
ATOM 1871 O O . SER A 1 238 ? -9.846 4.926 32.443 1.00 50.59 238 SER A O 1
ATOM 1873 N N . SER A 1 239 ? -8.845 5.260 34.406 1.00 38.94 239 SER A N 1
ATOM 1874 C CA . SER A 1 239 ? -10.097 5.530 35.137 1.00 38.94 239 SER A CA 1
ATOM 1875 C C . SER A 1 239 ? -10.616 6.970 35.018 1.00 38.94 239 SER A C 1
ATOM 1877 O O . SER A 1 239 ? -11.725 7.250 35.484 1.00 38.94 239 SER A O 1
ATOM 1879 N N . LYS A 1 240 ? -9.891 7.887 34.363 1.00 35.44 240 LYS A N 1
ATOM 1880 C CA . LYS A 1 240 ? -10.321 9.284 34.218 1.00 35.44 240 LYS A CA 1
ATOM 1881 C C . LYS A 1 240 ? -10.050 9.844 32.816 1.00 35.44 240 LYS A C 1
ATOM 1883 O O . LYS A 1 240 ? -8.976 9.685 32.259 1.00 35.44 240 LYS A O 1
ATOM 1888 N N . LYS A 1 241 ? -11.134 10.401 32.267 1.00 34.94 241 LYS A N 1
ATOM 1889 C CA . LYS A 1 241 ? -11.360 11.121 31.003 1.00 34.94 241 LYS A CA 1
ATOM 1890 C C . LYS A 1 241 ? -10.299 11.035 29.886 1.00 34.94 241 LYS A C 1
ATOM 1892 O O . LYS A 1 241 ? -9.269 11.690 29.918 1.00 34.94 241 LYS A O 1
ATOM 1897 N N . VAL A 1 242 ? -10.765 10.403 28.805 1.00 37.19 242 VAL A N 1
ATOM 1898 C CA . VAL A 1 242 ? -10.445 10.619 27.384 1.00 37.19 242 VAL A CA 1
ATOM 1899 C C . VAL A 1 242 ? -9.010 10.332 26.960 1.00 37.19 242 VAL A C 1
ATOM 1901 O O . VAL A 1 242 ? -8.089 11.094 27.212 1.00 37.19 242 VAL A O 1
ATOM 1904 N N . SER A 1 243 ? -8.900 9.310 26.126 1.00 35.72 243 SER A N 1
ATOM 1905 C CA . SER A 1 243 ? -7.867 9.184 25.113 1.00 35.72 243 SER A CA 1
ATOM 1906 C C . SER A 1 243 ? -8.565 8.829 23.808 1.00 35.72 243 SER A C 1
ATOM 1908 O O . SER A 1 243 ? -9.457 7.976 23.764 1.00 35.72 243 SER A O 1
ATOM 1910 N N . ARG A 1 244 ? -8.233 9.568 22.754 1.00 33.50 244 ARG A N 1
ATOM 1911 C CA . ARG A 1 244 ? -8.738 9.341 21.406 1.00 33.50 244 ARG A CA 1
ATOM 1912 C C . ARG A 1 244 ? -7.965 8.145 20.859 1.00 33.50 244 ARG A C 1
ATOM 1914 O O . ARG A 1 244 ? -6.913 8.299 20.270 1.00 33.50 244 ARG A O 1
ATOM 1921 N N . ALA A 1 245 ? -8.427 6.936 21.163 1.00 40.75 245 ALA A N 1
ATOM 1922 C CA . ALA A 1 245 ? -7.809 5.735 20.628 1.00 40.75 245 ALA A CA 1
ATOM 1923 C C . ALA A 1 245 ? -8.506 5.417 19.310 1.00 40.75 245 ALA A C 1
ATOM 1925 O O . ALA A 1 245 ? -9.511 4.704 19.286 1.00 40.75 245 ALA A O 1
ATOM 1926 N N . SER A 1 246 ? -8.019 5.985 18.214 1.00 44.34 246 SER A N 1
ATOM 1927 C CA . SER A 1 246 ? -8.315 5.448 16.893 1.00 44.34 246 SER A CA 1
ATOM 1928 C C . SER A 1 246 ? -7.691 4.053 16.848 1.00 44.34 246 SER A C 1
ATOM 1930 O O . SER A 1 246 ? -6.514 3.854 17.147 1.00 44.34 246 SER A O 1
ATOM 1932 N N . LYS A 1 247 ? -8.520 3.046 16.612 1.00 49.78 247 LYS A N 1
ATOM 1933 C CA . LYS A 1 247 ? -8.131 1.642 16.638 1.00 49.78 247 LYS A CA 1
ATOM 1934 C C . LYS A 1 247 ? -8.019 1.132 15.230 1.00 49.78 247 LYS A C 1
ATOM 1936 O O . LYS A 1 247 ? -8.916 1.350 14.422 1.00 49.78 247 LYS A O 1
ATOM 1941 N N . CYS A 1 248 ? -6.954 0.390 14.993 1.00 39.34 248 CYS A N 1
ATOM 1942 C CA . CYS A 1 248 ? -6.780 -0.397 13.795 1.00 39.34 248 CYS A CA 1
ATOM 1943 C C . CYS A 1 248 ? -6.770 -1.876 14.199 1.00 39.34 248 CYS A C 1
ATOM 1945 O O . CYS A 1 248 ? -6.100 -2.261 15.161 1.00 39.34 248 CYS A O 1
ATOM 1947 N N . PHE A 1 249 ? -7.528 -2.705 13.482 1.00 50.44 249 PHE A N 1
ATOM 1948 C CA . PHE A 1 249 ? -7.371 -4.156 13.535 1.00 50.44 249 PHE A CA 1
ATOM 1949 C C . PHE A 1 249 ? -6.558 -4.586 12.310 1.00 50.44 249 PHE A C 1
ATOM 1951 O O . PHE A 1 249 ? -7.159 -4.821 11.253 1.00 50.44 249 PHE A O 1
ATOM 1958 N N . PRO A 1 250 ? -5.223 -4.708 12.417 1.00 39.53 250 PRO A N 1
ATOM 1959 C CA . PRO A 1 250 ? -4.443 -5.385 11.401 1.00 39.53 250 PRO A CA 1
ATOM 1960 C C . PRO A 1 250 ? -4.811 -6.875 11.463 1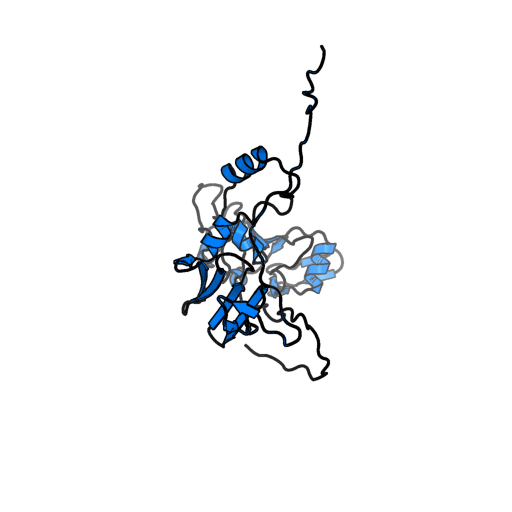.00 39.53 250 PRO A C 1
ATOM 1962 O O . PRO A 1 250 ? -4.337 -7.638 12.291 1.00 39.53 250 PRO A O 1
ATOM 1965 N N . GLU A 1 251 ? -5.768 -7.247 10.616 1.00 43.16 251 GLU A N 1
ATOM 1966 C CA . GLU A 1 251 ? -6.042 -8.610 10.161 1.00 43.16 251 GLU A CA 1
ATOM 1967 C C . GLU A 1 251 ? -6.459 -9.662 11.200 1.00 43.16 251 GLU A C 1
ATOM 1969 O O . GLU A 1 251 ? -5.675 -10.455 11.701 1.00 43.16 251 GLU A O 1
ATOM 1974 N N . THR A 1 252 ? -7.778 -9.832 11.349 1.00 34.22 252 THR A N 1
ATOM 1975 C CA . THR A 1 252 ? -8.348 -11.172 11.618 1.00 34.22 252 THR A CA 1
ATOM 1976 C C . THR A 1 252 ? -9.615 -11.515 10.831 1.00 34.22 252 THR A C 1
ATOM 1978 O O . THR A 1 252 ? -10.121 -12.627 10.987 1.00 34.22 252 THR A O 1
ATOM 1981 N N . ARG A 1 253 ? -10.196 -10.631 9.991 1.00 35.44 253 ARG A N 1
ATOM 1982 C CA . ARG A 1 253 ? -11.540 -10.931 9.432 1.00 35.44 253 ARG A CA 1
ATOM 1983 C C . ARG A 1 253 ? -11.881 -10.614 7.979 1.00 35.44 253 ARG A C 1
ATOM 1985 O O . ARG A 1 253 ? -12.943 -11.084 7.566 1.00 35.44 253 ARG A O 1
ATOM 1992 N N . ARG A 1 254 ? -11.096 -9.892 7.169 1.00 32.72 254 ARG A N 1
ATOM 1993 C CA . ARG A 1 254 ? -11.538 -9.580 5.789 1.00 32.72 254 ARG A CA 1
ATOM 1994 C C . ARG A 1 254 ? -10.410 -9.337 4.781 1.00 32.72 254 ARG A C 1
ATOM 1996 O O . ARG A 1 254 ? -10.153 -8.201 4.425 1.00 32.72 254 ARG A O 1
ATOM 2003 N N . TYR A 1 255 ? -9.914 -10.406 4.167 1.00 31.05 255 TYR A N 1
ATOM 2004 C CA . TYR A 1 255 ? -9.530 -10.367 2.752 1.00 31.05 255 TYR A CA 1
ATOM 2005 C C . TYR A 1 255 ? -10.182 -11.549 2.030 1.00 31.05 255 TYR A C 1
ATOM 2007 O O . TYR A 1 255 ? -9.618 -12.622 1.878 1.00 31.05 255 TYR A O 1
ATOM 2015 N N . ARG A 1 256 ? -11.444 -11.373 1.613 1.00 27.27 256 ARG A N 1
ATOM 2016 C CA . ARG A 1 256 ? -12.130 -12.311 0.699 1.00 27.27 256 ARG A CA 1
ATOM 2017 C C . ARG A 1 256 ? -12.555 -11.688 -0.630 1.00 27.27 256 ARG A C 1
ATOM 2019 O O . ARG A 1 256 ? -13.317 -12.295 -1.375 1.00 27.27 256 ARG A O 1
ATOM 2026 N N . ARG A 1 257 ? -12.069 -10.490 -0.958 1.00 26.94 257 ARG A N 1
ATOM 2027 C CA . ARG A 1 257 ? -12.302 -9.865 -2.267 1.00 26.94 257 ARG A CA 1
ATOM 2028 C C . ARG A 1 257 ? -11.062 -9.126 -2.746 1.00 26.94 257 ARG A C 1
ATOM 2030 O O . ARG A 1 257 ? -10.968 -7.913 -2.616 1.00 26.94 257 ARG A O 1
ATOM 2037 N N . CYS A 1 258 ? -10.142 -9.858 -3.362 1.00 26.64 258 CYS A N 1
ATOM 2038 C CA . CYS A 1 258 ? -9.278 -9.246 -4.362 1.00 26.64 258 CYS A CA 1
ATOM 2039 C C . CYS A 1 258 ? -10.137 -8.967 -5.602 1.00 26.64 258 CYS A C 1
ATOM 2041 O O . CYS A 1 258 ? -10.771 -9.874 -6.146 1.00 26.64 258 CYS A O 1
ATOM 2043 N N . TYR A 1 259 ? -10.189 -7.704 -6.026 1.00 28.53 259 TYR A N 1
ATOM 2044 C CA . TYR A 1 259 ? -10.774 -7.310 -7.303 1.00 28.53 259 TYR A CA 1
ATOM 2045 C C . TYR A 1 259 ? -9.974 -7.960 -8.436 1.00 28.53 259 TYR A C 1
ATOM 2047 O O . TYR A 1 259 ? -8.888 -7.505 -8.788 1.00 28.53 259 TYR A O 1
ATOM 2055 N N . ARG A 1 260 ? -10.519 -9.021 -9.033 1.00 25.55 260 ARG A N 1
ATOM 2056 C CA . ARG A 1 260 ? -10.076 -9.500 -10.342 1.00 25.55 260 ARG A CA 1
ATOM 2057 C C . ARG A 1 260 ? -10.722 -8.580 -11.381 1.00 25.55 260 ARG A C 1
ATOM 2059 O O . ARG A 1 260 ? -11.923 -8.672 -11.618 1.00 25.55 260 ARG A O 1
ATOM 2066 N N . ARG A 1 261 ? -9.961 -7.645 -11.961 1.00 27.69 261 ARG A N 1
ATOM 2067 C CA . ARG A 1 261 ? -10.360 -7.045 -13.243 1.00 27.69 261 ARG A CA 1
ATOM 2068 C C . ARG A 1 261 ? -10.091 -8.093 -14.312 1.00 27.69 261 ARG A C 1
ATOM 2070 O O . ARG A 1 261 ? -8.950 -8.261 -14.733 1.00 27.69 261 ARG A O 1
ATOM 2077 N N . ASP A 1 262 ? -11.141 -8.805 -14.703 1.00 25.92 262 ASP A N 1
ATOM 2078 C CA . ASP A 1 262 ? -11.134 -9.596 -15.926 1.00 25.92 262 ASP A CA 1
ATOM 2079 C C . ASP A 1 262 ? -10.860 -8.660 -17.103 1.00 25.92 262 ASP A C 1
ATOM 2081 O O . ASP A 1 262 ? -11.658 -7.785 -17.436 1.00 25.92 262 ASP A O 1
ATOM 2085 N N . THR A 1 263 ? -9.709 -8.849 -17.735 1.00 31.42 263 THR A N 1
ATOM 2086 C CA . THR A 1 263 ? -9.504 -8.436 -19.117 1.00 31.42 263 THR A CA 1
ATOM 2087 C C . THR A 1 263 ? -9.565 -9.701 -19.960 1.00 31.42 263 THR A C 1
ATOM 2089 O O . THR A 1 263 ? -8.682 -10.549 -19.906 1.00 31.42 263 THR A O 1
ATOM 2092 N N . SER A 1 264 ? -10.682 -9.828 -20.681 1.00 32.69 264 SER A N 1
ATOM 2093 C CA . SER A 1 264 ? -10.873 -10.653 -21.878 1.00 32.69 264 SER A CA 1
ATOM 2094 C C . SER A 1 264 ? -10.397 -12.112 -21.818 1.00 32.69 264 SER A C 1
ATOM 2096 O O . SER A 1 264 ? -9.277 -12.421 -22.210 1.00 32.69 264 SER A O 1
ATOM 2098 N N . GLN A 1 265 ? -11.307 -13.021 -21.469 1.00 30.27 265 GLN A N 1
ATOM 2099 C CA . GLN A 1 265 ? -11.735 -14.132 -22.335 1.00 30.27 265 GLN A CA 1
ATOM 2100 C C . GLN A 1 265 ? -12.804 -14.940 -21.595 1.00 30.27 265 GLN A C 1
ATOM 2102 O O . GLN A 1 265 ? -12.563 -15.476 -20.517 1.00 30.27 265 GLN A O 1
ATOM 2107 N N . GLY A 1 266 ? -14.005 -14.995 -22.173 1.00 34.34 266 GLY A N 1
ATOM 2108 C CA . GLY A 1 266 ? -15.136 -15.705 -21.595 1.00 34.34 266 GLY A CA 1
ATOM 2109 C C . GLY A 1 266 ? -14.823 -17.181 -21.388 1.00 34.34 266 GLY A C 1
ATOM 2110 O O . GLY A 1 266 ? -14.555 -17.899 -22.347 1.00 34.34 266 GLY A O 1
ATOM 2111 N N . ARG A 1 267 ? -14.887 -17.627 -20.135 1.00 26.22 267 ARG A N 1
ATOM 2112 C CA . ARG A 1 267 ? -15.205 -19.004 -19.766 1.00 26.22 267 ARG A CA 1
ATOM 2113 C C . ARG A 1 267 ? -15.851 -19.001 -18.386 1.00 26.22 267 ARG A C 1
ATOM 2115 O O . ARG A 1 267 ? -15.220 -18.700 -17.379 1.00 26.22 267 ARG A O 1
ATOM 2122 N N . ASP A 1 268 ? -17.138 -19.306 -18.407 1.00 30.84 268 ASP A N 1
ATOM 2123 C CA . ASP A 1 268 ? -17.954 -19.707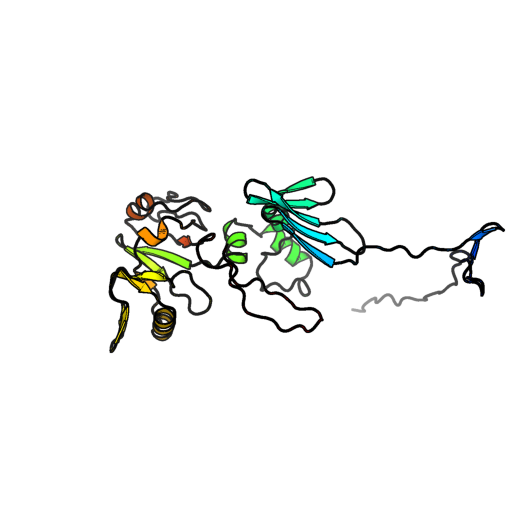 -17.270 1.00 30.84 268 ASP A CA 1
ATOM 2124 C C . ASP A 1 268 ? -17.269 -20.873 -16.532 1.00 30.84 268 ASP A C 1
ATOM 2126 O O . ASP A 1 268 ? -16.744 -21.750 -17.218 1.00 30.84 268 ASP A O 1
ATOM 2130 N N . LEU A 1 269 ? -17.226 -20.865 -15.186 1.00 27.47 269 LEU A N 1
ATOM 2131 C CA . LEU A 1 269 ? -17.140 -22.051 -14.303 1.00 27.47 269 LEU A CA 1
ATOM 2132 C C . LEU A 1 269 ? -16.946 -21.681 -12.810 1.00 27.47 269 LEU A C 1
ATOM 2134 O O . LEU A 1 269 ? -15.882 -21.256 -12.372 1.00 27.47 269 LEU A O 1
ATOM 2138 N N . LYS A 1 270 ? -18.006 -21.978 -12.045 1.00 24.89 270 LYS A N 1
ATOM 2139 C CA . LYS A 1 270 ? -18.075 -22.523 -10.671 1.00 24.89 270 LYS A CA 1
ATOM 2140 C C . LYS A 1 270 ? -17.250 -21.856 -9.555 1.00 24.89 270 LYS A C 1
ATOM 2142 O O . LYS A 1 270 ? -16.036 -21.978 -9.443 1.00 24.89 270 LYS A O 1
ATOM 2147 N N . THR A 1 271 ? -18.005 -21.294 -8.614 1.00 26.64 271 THR A N 1
ATOM 2148 C CA . THR A 1 271 ? -17.635 -20.886 -7.254 1.00 26.64 271 THR A CA 1
ATOM 2149 C C . THR A 1 271 ? -16.854 -21.968 -6.493 1.00 26.64 271 THR A C 1
ATOM 2151 O O . THR A 1 271 ? -17.419 -22.817 -5.805 1.00 26.64 271 THR A O 1
ATOM 2154 N N . GLY A 1 272 ? -15.526 -21.906 -6.570 1.00 23.61 272 GLY A N 1
ATOM 2155 C CA . GLY A 1 272 ? -14.621 -22.617 -5.671 1.00 23.61 272 GLY A CA 1
ATOM 2156 C C . GLY A 1 272 ? -14.400 -21.819 -4.385 1.00 23.61 272 GLY A C 1
ATOM 2157 O O . GLY A 1 272 ? -13.995 -20.658 -4.426 1.00 23.61 272 GLY A O 1
ATOM 2158 N N . ARG A 1 273 ? -14.670 -22.437 -3.228 1.00 23.16 273 ARG A N 1
ATOM 2159 C CA . ARG A 1 273 ? -14.213 -21.947 -1.918 1.00 23.16 273 ARG A CA 1
ATOM 2160 C C . ARG A 1 273 ? -12.685 -21.930 -1.917 1.00 23.16 273 ARG A C 1
ATOM 2162 O O . ARG A 1 273 ? -12.081 -22.993 -1.852 1.00 23.16 273 ARG A O 1
ATOM 2169 N N . CYS A 1 274 ? -12.078 -20.750 -1.895 1.00 22.52 274 CYS A N 1
ATOM 2170 C CA . CYS A 1 274 ? -10.686 -20.627 -1.478 1.00 22.52 274 CYS A CA 1
ATOM 2171 C C . CYS A 1 274 ? -10.648 -20.399 0.040 1.00 22.52 274 CYS A C 1
ATOM 2173 O O . CYS A 1 274 ? -11.220 -19.442 0.576 1.00 22.52 274 CYS A O 1
ATOM 2175 N N . ILE A 1 275 ? -10.072 -21.387 0.718 1.00 21.41 275 ILE A N 1
ATOM 2176 C CA . ILE A 1 275 ? -9.669 -21.380 2.120 1.00 21.41 275 ILE A CA 1
ATOM 2177 C C . ILE A 1 275 ? -8.178 -21.039 2.112 1.00 21.41 275 ILE A C 1
ATOM 2179 O O . ILE A 1 275 ? -7.417 -21.794 1.514 1.00 21.41 275 ILE A O 1
ATOM 2183 N N . ALA A 1 276 ? -7.821 -19.916 2.725 1.00 26.47 276 ALA A N 1
ATOM 2184 C CA . ALA A 1 276 ? -6.565 -19.587 3.404 1.00 26.47 276 ALA A CA 1
ATOM 2185 C C . ALA A 1 276 ? -6.692 -18.113 3.797 1.00 26.47 276 ALA A C 1
ATOM 2187 O O . ALA A 1 276 ? -6.905 -17.298 2.870 1.00 26.47 276 ALA A O 1
#

pLDDT: mean 72.83, std 20.03, range [21.41, 96.75]

Foldseek 3Di:
DDDPPPDPPDDDDDDDDPDDDFDADPVQWTQDPNDTDHDDDDDDDDADWDWDDDPQWTKIWGGHPDDWIWMWIADSVRFIWIDTHHDIDGVVVVVVVVCVLLDPPDDPVPDDPVVVVVSVVPDDDAQLSVCVVPFDWWWWKDEQQWIKIFQDLDDDDPLQFFFAQQFDDDPPGTLDHGGDGRHPSSSVVCNVVVPGITTTDLVVQQQKFFSAFFAQPVPRDGLHHHRDGDHSVSSRVNNDDDDGGTIGRPDDDDDPDDDDPDDDDDDDDDDDDDDD